Protein AF-A0A349JYA4-F1 (afdb_monomer)

Nearest PDB structures (foldseek):
  4nv2-assembly1_A  TM=8.390E-01  e=7.801E-04  Synechococcus sp. JA-2-3B'a(2-13)
  4nv5-assembly2_B  TM=7.760E-01  e=4.451E-04  Synechococcus sp. JA-2-3B'a(2-13)
  6wv8-assembly1_A  TM=8.022E-01  e=6.780E-04  Pseudotevenvirus RB43
  6wvb-assembly1_A  TM=8.290E-01  e=1.501E-03  Pseudotevenvirus RB43
  3kp9-assembly1_A  TM=7.352E-01  e=2.083E-03  Synechococcus sp. JA-2-3B'a(2-13)

Radius of gyration: 18.29 Å; Cα contacts (8 Å, |Δi|>4): 204; chains: 1; bounding box: 55×37×44 Å

pLDDT: mean 86.23, std 11.8, range [54.06, 98.5]

Solvent-accessible surface area (backbone atoms only — not comparable to full-atom values): 10145 Å² total; per-residue (Å²): 134,82,54,51,64,54,33,34,52,53,9,51,48,24,29,50,49,20,34,52,50,24,47,51,52,30,52,32,53,30,51,62,48,73,54,88,97,33,71,49,89,88,33,38,31,32,54,44,60,73,34,58,80,29,30,52,96,67,38,49,43,36,54,67,44,35,64,54,41,47,48,44,55,57,38,65,77,50,87,47,74,67,34,52,45,51,42,52,20,49,43,51,38,52,45,52,50,40,52,49,56,48,44,43,27,60,73,71,65,67,29,60,32,70,67,59,54,51,30,40,50,28,34,42,50,8,47,51,27,37,52,58,43,44,66,87,52,82,77,67,97,55,62,67,60,28,52,68,53,26,50,58,54,49,52,47,53,51,47,46,54,72,73,41,76,64,62,56,71,65,59,54,52,51,44,15,50,54,38,46,50,57,53,51,56,55,54,51,61,68,73,78,110

Sequence (193 aa):
MTPPRACRYLGLLGLGVALAISLYMAWTSLQGGAVAGCSGEGSGCHSVLSSKWGYVLGLPVSLTGLPIYGSLLFFSFGASPRSRVLINTLSILVVGAALWFAGIQLLILKAFCPWCCTTHGFAVTGTLLLAFSRRLEPVPRRPVLVGALALPALCGLIALQVFGPAPDQSQRASLGSAGAQQGADHLVSLHDG

Structure (mmCIF, N/CA/C/O backbone):
data_AF-A0A349JYA4-F1
#
_entry.id   AF-A0A349JYA4-F1
#
loop_
_atom_site.group_PDB
_atom_site.id
_atom_site.type_symbol
_atom_site.label_atom_id
_atom_site.label_alt_id
_atom_site.label_comp_id
_atom_site.label_asym_id
_atom_site.label_entity_id
_atom_site.label_seq_id
_atom_site.pdbx_PDB_ins_code
_atom_site.Cartn_x
_atom_site.Cartn_y
_atom_site.Cartn_z
_atom_site.occupancy
_atom_site.B_iso_or_equiv
_atom_site.auth_seq_id
_atom_site.auth_comp_id
_atom_site.auth_asym_id
_atom_site.auth_atom_id
_atom_site.pdbx_PDB_model_num
ATOM 1 N N . MET A 1 1 ? -26.151 -14.033 5.260 1.00 59.19 1 MET A N 1
ATOM 2 C CA . MET A 1 1 ? -25.543 -12.970 6.093 1.00 59.19 1 MET A CA 1
ATOM 3 C C . MET A 1 1 ? -24.294 -13.546 6.742 1.00 59.19 1 MET A C 1
ATOM 5 O O . MET A 1 1 ? -24.418 -14.452 7.553 1.00 59.19 1 MET A O 1
ATOM 9 N N . THR A 1 2 ? -23.098 -13.120 6.339 1.00 61.12 2 THR A N 1
ATOM 10 C CA . THR A 1 2 ? -21.846 -13.558 6.979 1.00 61.12 2 THR A CA 1
ATOM 11 C C . THR A 1 2 ? -21.764 -12.962 8.387 1.00 61.12 2 THR A C 1
ATOM 13 O O . THR A 1 2 ? -22.007 -11.763 8.544 1.00 61.12 2 THR A O 1
ATOM 16 N N . PRO A 1 3 ? -21.444 -13.749 9.430 1.00 75.19 3 PRO A N 1
ATOM 17 C CA . PRO A 1 3 ? -21.359 -13.219 10.7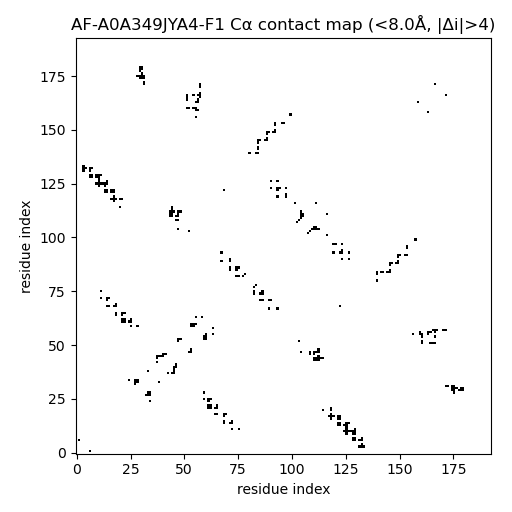83 1.00 75.19 3 PRO A CA 1
ATOM 18 C C . PRO A 1 3 ? -20.230 -12.175 10.872 1.00 75.19 3 PRO A C 1
ATOM 20 O O . PRO A 1 3 ? -19.188 -12.348 10.234 1.00 75.19 3 PRO A O 1
ATOM 23 N N . PRO A 1 4 ? -20.371 -11.115 11.688 1.00 81.38 4 PRO A N 1
ATOM 24 C CA . PRO A 1 4 ? -19.395 -10.019 11.769 1.00 81.38 4 PRO A CA 1
ATOM 25 C C . PRO A 1 4 ? -17.977 -10.496 12.121 1.00 81.38 4 PRO A C 1
ATOM 27 O O . PRO A 1 4 ? -16.990 -9.906 11.682 1.00 81.38 4 PRO A O 1
ATOM 30 N N . ARG A 1 5 ? -17.863 -11.619 12.843 1.00 88.44 5 ARG A N 1
ATOM 31 C CA . ARG A 1 5 ? -16.585 -12.284 13.136 1.00 88.44 5 ARG A CA 1
ATOM 32 C C . ARG A 1 5 ? -15.913 -12.843 11.879 1.00 88.44 5 ARG A C 1
ATOM 34 O O . ARG A 1 5 ? -14.715 -12.648 11.713 1.00 88.44 5 ARG A O 1
ATOM 41 N N . ALA A 1 6 ? -16.668 -13.466 10.973 1.00 92.44 6 ALA A N 1
ATOM 42 C CA . ALA A 1 6 ? -16.126 -13.978 9.714 1.00 92.44 6 ALA A CA 1
ATOM 43 C C . ALA A 1 6 ? -15.599 -12.837 8.835 1.00 92.44 6 ALA A C 1
ATOM 45 O O . ALA A 1 6 ? -14.473 -12.914 8.355 1.00 92.44 6 ALA A O 1
ATOM 46 N N . CYS A 1 7 ? -16.350 -11.735 8.704 1.00 93.19 7 CYS A N 1
ATOM 47 C CA . CYS A 1 7 ? -15.881 -10.554 7.969 1.00 93.19 7 CYS A CA 1
ATOM 48 C C . CYS A 1 7 ? -14.588 -9.984 8.563 1.00 93.19 7 CYS A C 1
ATOM 50 O O . CYS A 1 7 ? -13.685 -9.611 7.820 1.00 93.19 7 CYS A O 1
ATOM 52 N N . ARG A 1 8 ? -14.464 -9.960 9.896 1.00 93.44 8 ARG A N 1
ATOM 53 C CA . ARG A 1 8 ? -13.235 -9.519 10.561 1.00 93.44 8 ARG A CA 1
ATOM 54 C C . ARG A 1 8 ? -12.050 -10.424 10.217 1.00 93.44 8 ARG A C 1
ATOM 56 O O . ARG A 1 8 ? -11.015 -9.902 9.824 1.00 93.44 8 ARG A O 1
ATOM 63 N N . TYR A 1 9 ? -12.186 -11.746 10.338 1.00 95.44 9 TYR A N 1
ATOM 64 C CA . TYR A 1 9 ? -11.089 -12.675 10.038 1.00 95.44 9 TYR A CA 1
ATOM 65 C C . TYR A 1 9 ? -10.688 -12.658 8.562 1.00 95.44 9 TYR A C 1
ATOM 67 O O . TYR A 1 9 ? -9.500 -12.603 8.265 1.00 95.44 9 TYR A O 1
ATOM 75 N N . LEU A 1 10 ? -11.657 -12.620 7.644 1.00 96.38 10 LEU A N 1
ATOM 76 C CA . LEU A 1 10 ? -11.385 -12.472 6.211 1.00 96.38 10 LEU A CA 1
ATOM 77 C C . LEU A 1 10 ? -10.705 -11.132 5.901 1.00 96.38 10 LEU A C 1
ATOM 79 O O . LEU A 1 10 ? -9.791 -11.078 5.083 1.00 96.38 10 LEU A O 1
ATOM 83 N N . GLY A 1 11 ? -11.106 -10.065 6.598 1.00 96.25 11 GLY A N 1
ATOM 84 C CA . GLY A 1 11 ? -10.462 -8.759 6.513 1.00 96.25 11 GLY A CA 1
ATOM 85 C C . GLY A 1 11 ? -8.989 -8.800 6.925 1.00 96.25 11 GLY A C 1
ATOM 86 O O . GLY A 1 11 ? -8.122 -8.332 6.189 1.00 96.25 11 GLY A O 1
ATOM 87 N N . LEU A 1 12 ? -8.702 -9.411 8.080 1.00 96.69 12 LEU A N 1
ATOM 88 C CA . LEU A 1 12 ? -7.338 -9.596 8.586 1.00 96.69 12 LEU A CA 1
ATOM 89 C C . LEU A 1 12 ? -6.498 -10.479 7.657 1.00 96.69 12 LEU A C 1
ATOM 91 O O . LEU A 1 12 ? -5.346 -10.148 7.397 1.00 96.69 12 LEU A O 1
ATOM 95 N N . LEU A 1 13 ? -7.076 -11.562 7.130 1.00 97.88 13 LEU A N 1
ATOM 96 C CA . LEU A 1 13 ? -6.408 -12.445 6.177 1.00 97.88 13 LEU A CA 1
ATOM 97 C C . LEU A 1 13 ? -6.029 -11.691 4.898 1.00 97.88 13 LEU A C 1
ATOM 99 O O . LEU A 1 13 ? -4.879 -11.755 4.479 1.00 97.88 13 LEU A O 1
ATOM 103 N N . GLY A 1 14 ? -6.960 -10.931 4.313 1.00 97.81 14 GLY A N 1
ATOM 104 C CA . GLY A 1 14 ? -6.691 -10.129 3.116 1.00 97.81 14 GLY A CA 1
ATOM 105 C C . GLY A 1 14 ? -5.583 -9.095 3.336 1.00 97.81 14 GLY A C 1
ATOM 106 O O . GLY A 1 14 ? -4.676 -8.977 2.515 1.00 97.81 14 GLY A O 1
ATOM 107 N N . LEU A 1 15 ? -5.593 -8.402 4.480 1.00 97.75 15 LEU A N 1
ATOM 108 C CA . LEU A 1 15 ? -4.519 -7.474 4.851 1.00 97.75 15 LEU A CA 1
ATOM 109 C C . LEU A 1 15 ? -3.176 -8.186 5.068 1.00 97.75 15 LEU A C 1
ATOM 111 O O . LEU A 1 15 ? -2.143 -7.665 4.655 1.00 97.75 15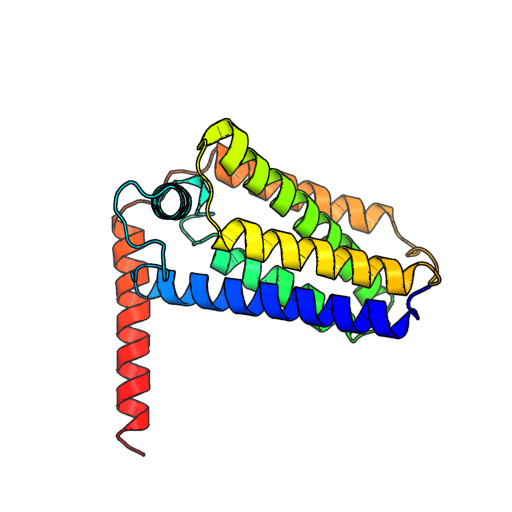 LEU A O 1
ATOM 115 N N . GLY A 1 16 ? -3.187 -9.375 5.674 1.00 98.12 16 GLY A N 1
ATOM 116 C CA . GLY A 1 16 ? -1.995 -10.206 5.842 1.00 98.12 16 GLY A CA 1
ATOM 117 C C . GLY A 1 16 ? -1.395 -10.646 4.505 1.00 98.12 16 GLY A C 1
ATOM 118 O O . GLY A 1 16 ? -0.188 -10.537 4.313 1.00 98.12 16 GLY A O 1
ATOM 119 N N . VAL A 1 17 ? -2.233 -11.059 3.550 1.00 98.31 17 VAL A N 1
ATOM 120 C CA . VAL A 1 17 ? -1.802 -11.406 2.185 1.00 98.31 17 VAL A CA 1
ATOM 121 C C . VAL A 1 17 ? -1.208 -10.190 1.475 1.00 98.31 17 VAL A C 1
ATOM 123 O O . VAL A 1 17 ? -0.118 -10.283 0.916 1.00 98.31 17 VAL A O 1
ATOM 126 N N . ALA A 1 18 ? -1.872 -9.031 1.536 1.00 98.06 18 ALA A N 1
ATOM 127 C CA . ALA A 1 18 ? -1.346 -7.802 0.943 1.00 98.06 18 ALA A CA 1
ATOM 128 C C . ALA A 1 18 ? 0.013 -7.404 1.547 1.00 98.06 18 ALA A C 1
ATOM 130 O O . ALA A 1 18 ? 0.933 -7.040 0.813 1.00 98.06 18 ALA A O 1
ATOM 131 N N . LEU A 1 19 ? 0.166 -7.523 2.871 1.00 98.19 19 LEU A N 1
ATOM 132 C CA . LEU A 1 19 ? 1.428 -7.270 3.564 1.00 98.19 19 LEU A CA 1
ATOM 133 C C . LEU A 1 19 ? 2.531 -8.232 3.102 1.00 98.19 19 LEU A C 1
ATOM 135 O O . LEU A 1 19 ? 3.631 -7.781 2.795 1.00 98.19 19 LEU A O 1
ATOM 139 N N . ALA A 1 20 ? 2.234 -9.530 3.005 1.00 98.19 20 ALA A N 1
ATOM 140 C CA . ALA A 1 20 ? 3.190 -10.547 2.572 1.00 98.19 20 ALA A CA 1
ATOM 141 C C . ALA A 1 20 ? 3.657 -10.330 1.124 1.00 98.19 20 ALA A C 1
ATOM 143 O O . ALA A 1 20 ? 4.854 -10.394 0.849 1.00 98.19 20 ALA A O 1
ATOM 144 N N . ILE A 1 21 ? 2.741 -10.003 0.206 1.00 97.19 21 ILE A N 1
ATOM 145 C CA . ILE A 1 21 ? 3.102 -9.690 -1.184 1.00 97.19 21 ILE A CA 1
ATOM 146 C C . ILE A 1 21 ? 3.947 -8.410 -1.247 1.00 97.19 21 ILE A C 1
ATOM 148 O O . ILE A 1 21 ? 4.950 -8.365 -1.959 1.00 97.19 21 ILE A O 1
ATOM 152 N N . SER A 1 22 ? 3.583 -7.377 -0.480 1.00 96.56 22 SER A N 1
ATOM 153 C CA . SER A 1 22 ? 4.360 -6.134 -0.409 1.00 96.56 22 SER A CA 1
ATOM 154 C C . SER A 1 22 ? 5.768 -6.381 0.135 1.00 96.56 22 SER A C 1
ATOM 156 O O . SER A 1 22 ? 6.722 -5.812 -0.389 1.00 96.56 22 SER A O 1
ATOM 158 N N . LEU A 1 23 ? 5.909 -7.255 1.139 1.00 96.31 23 LEU A N 1
ATOM 159 C CA . LEU A 1 23 ? 7.200 -7.665 1.691 1.00 96.31 23 LEU A CA 1
ATOM 160 C C . LEU A 1 23 ? 8.043 -8.393 0.651 1.00 96.31 23 LEU A C 1
ATOM 162 O O . LEU A 1 23 ? 9.197 -8.031 0.453 1.00 96.31 23 LEU A O 1
ATOM 166 N N . TYR A 1 24 ? 7.450 -9.365 -0.041 1.00 95.19 24 TYR A N 1
ATOM 167 C CA . TYR A 1 24 ? 8.108 -10.091 -1.120 1.00 95.19 24 TYR A CA 1
ATOM 168 C C . TYR A 1 24 ? 8.635 -9.133 -2.196 1.00 95.19 24 TYR A C 1
ATOM 170 O O . TYR A 1 24 ? 9.823 -9.154 -2.500 1.00 95.19 24 TYR A O 1
ATOM 178 N N . MET A 1 25 ? 7.791 -8.232 -2.710 1.00 93.38 25 MET A N 1
ATOM 179 C CA . MET A 1 25 ? 8.205 -7.271 -3.738 1.00 93.38 25 MET A CA 1
ATOM 180 C C . MET A 1 25 ? 9.249 -6.269 -3.238 1.00 93.38 25 MET A C 1
ATOM 182 O O . MET A 1 25 ? 10.125 -5.861 -3.999 1.00 93.38 25 MET A O 1
ATOM 186 N N . ALA A 1 26 ? 9.147 -5.816 -1.986 1.00 91.50 26 ALA A N 1
ATOM 187 C CA . ALA A 1 26 ? 10.149 -4.936 -1.393 1.00 91.50 26 ALA A CA 1
ATOM 188 C C . ALA A 1 26 ? 11.500 -5.655 -1.308 1.00 91.50 26 ALA A C 1
ATOM 190 O O . ALA A 1 26 ? 12.505 -5.124 -1.772 1.00 91.50 26 ALA A O 1
ATOM 191 N N . TRP A 1 27 ? 11.501 -6.890 -0.809 1.00 90.06 27 TRP A N 1
ATOM 192 C CA . TRP A 1 27 ? 12.685 -7.734 -0.703 1.00 90.06 27 TRP A CA 1
ATOM 193 C C . TRP A 1 27 ? 13.340 -7.994 -2.063 1.00 90.06 27 TRP A C 1
ATOM 195 O O . TRP A 1 27 ? 14.530 -7.738 -2.225 1.00 90.06 27 TRP A O 1
ATOM 205 N N . THR A 1 28 ? 12.570 -8.406 -3.076 1.00 89.56 28 THR A N 1
ATOM 206 C CA . THR A 1 28 ? 13.110 -8.625 -4.429 1.00 89.56 28 THR A CA 1
ATOM 207 C C . THR A 1 28 ? 13.681 -7.344 -5.030 1.00 89.56 28 THR A C 1
ATOM 209 O O . THR A 1 28 ? 14.722 -7.388 -5.677 1.00 89.56 28 THR A O 1
ATOM 212 N N . SER A 1 29 ? 13.033 -6.198 -4.790 1.00 85.88 29 SER A N 1
ATOM 213 C CA . SER A 1 29 ? 13.507 -4.903 -5.299 1.00 85.88 29 SER A CA 1
ATOM 214 C C . SER A 1 29 ? 14.820 -4.477 -4.644 1.00 85.88 29 SER A C 1
ATOM 216 O O . SER A 1 29 ? 15.687 -3.934 -5.322 1.00 85.88 29 SER A O 1
ATOM 218 N N . LEU A 1 30 ? 14.981 -4.736 -3.342 1.00 85.25 30 LEU A N 1
ATOM 219 C CA . LEU A 1 30 ? 16.210 -4.439 -2.600 1.00 85.25 30 LEU A CA 1
ATOM 220 C C . LEU A 1 30 ? 17.379 -5.341 -3.001 1.00 85.25 30 LEU A C 1
ATOM 222 O O . LEU A 1 30 ? 18.520 -4.923 -2.894 1.00 85.25 30 LEU A O 1
ATOM 226 N N . GLN A 1 31 ? 17.117 -6.551 -3.492 1.00 82.75 31 GLN A N 1
ATOM 227 C CA . GLN A 1 31 ? 18.161 -7.438 -4.015 1.00 82.75 31 GLN A CA 1
ATOM 228 C C . GLN A 1 31 ? 18.500 -7.180 -5.490 1.00 82.75 31 GLN A C 1
ATOM 230 O O . GLN A 1 31 ? 19.313 -7.898 -6.066 1.00 82.75 31 GLN A O 1
ATOM 235 N N . GLY A 1 32 ? 17.852 -6.202 -6.136 1.00 75.62 32 GLY A N 1
ATOM 236 C CA . GLY A 1 32 ? 17.976 -5.995 -7.583 1.00 75.62 32 GLY A CA 1
ATOM 237 C C . GLY A 1 32 ? 17.446 -7.170 -8.417 1.00 75.62 32 GLY A C 1
ATOM 238 O O . GLY A 1 32 ? 17.790 -7.298 -9.590 1.00 75.62 32 GLY A O 1
ATOM 239 N N . GLY A 1 33 ? 16.632 -8.044 -7.819 1.00 77.50 33 GLY A N 1
ATOM 240 C CA . GLY A 1 33 ? 16.102 -9.241 -8.458 1.00 77.50 33 GLY A CA 1
ATOM 241 C C . GLY A 1 33 ? 14.862 -8.969 -9.310 1.00 77.50 33 GLY A C 1
ATOM 242 O O . GLY A 1 33 ? 14.161 -7.968 -9.148 1.00 77.50 33 GLY A O 1
ATOM 243 N N . ALA A 1 34 ? 14.545 -9.909 -10.200 1.00 82.69 34 ALA A N 1
ATOM 244 C CA . ALA A 1 34 ? 13.297 -9.891 -10.952 1.00 82.69 34 ALA A CA 1
ATOM 245 C C . ALA A 1 34 ? 12.159 -10.521 -10.135 1.00 82.69 34 ALA A C 1
ATOM 247 O O . ALA A 1 34 ? 12.302 -11.603 -9.565 1.00 82.69 34 ALA A O 1
ATOM 248 N N . VAL A 1 35 ? 11.000 -9.862 -10.113 1.00 86.75 35 VAL A N 1
ATOM 249 C CA . VAL A 1 35 ? 9.786 -10.419 -9.502 1.00 86.75 35 VAL A CA 1
ATOM 250 C C . VAL A 1 35 ? 9.329 -11.645 -10.304 1.00 86.75 35 VAL A C 1
ATOM 252 O O . VAL A 1 35 ? 9.332 -11.626 -11.538 1.00 86.75 35 VAL A O 1
ATOM 255 N N . ALA A 1 36 ? 8.916 -12.710 -9.612 1.00 88.00 36 ALA A N 1
ATOM 256 C CA . ALA A 1 36 ? 8.481 -13.952 -10.243 1.00 88.00 36 ALA A CA 1
ATOM 257 C C . ALA A 1 36 ? 7.338 -13.703 -11.241 1.00 88.00 36 ALA A C 1
ATOM 259 O O . ALA A 1 36 ? 6.369 -13.001 -10.945 1.00 88.00 36 ALA A O 1
ATOM 260 N N . GLY A 1 37 ? 7.465 -14.262 -12.446 1.00 84.69 37 GLY A N 1
ATOM 261 C CA . GLY A 1 37 ? 6.498 -14.059 -13.531 1.00 84.69 37 GLY A CA 1
ATOM 262 C C . GLY A 1 37 ? 6.524 -12.664 -14.171 1.00 84.69 37 GLY A C 1
ATOM 263 O O . GLY A 1 37 ? 5.709 -12.393 -15.047 1.00 84.69 37 GLY A O 1
ATOM 264 N N . CYS A 1 38 ? 7.456 -11.789 -13.775 1.00 84.44 38 CYS A N 1
ATOM 265 C CA . CYS A 1 38 ? 7.642 -10.446 -14.337 1.00 84.44 38 CYS A CA 1
ATOM 266 C C . CYS A 1 38 ? 9.001 -10.262 -15.030 1.00 84.44 38 CYS A C 1
ATOM 268 O O . CYS A 1 38 ? 9.420 -9.134 -15.274 1.00 84.44 38 CYS A O 1
ATOM 270 N N . SER A 1 39 ? 9.701 -11.356 -15.338 1.00 66.94 39 SER A N 1
ATOM 271 C CA . SER A 1 39 ? 11.069 -11.364 -15.875 1.00 66.94 39 SER A CA 1
ATOM 272 C C . SER A 1 39 ? 11.176 -11.177 -17.394 1.00 66.94 39 SER A C 1
ATOM 274 O O . SER A 1 39 ? 12.283 -11.153 -17.918 1.00 66.94 39 SER A O 1
ATOM 276 N N . GLY A 1 40 ? 10.063 -11.030 -18.118 1.00 71.19 40 GLY A N 1
ATOM 277 C CA . GLY A 1 40 ? 10.105 -10.708 -19.546 1.00 71.19 40 GLY A CA 1
ATOM 278 C C . GLY A 1 40 ? 10.334 -9.214 -19.767 1.00 71.19 40 GLY A C 1
ATOM 279 O O . GLY A 1 40 ? 9.463 -8.412 -19.413 1.00 71.19 40 GLY A O 1
ATOM 280 N N . GLU A 1 41 ? 11.462 -8.834 -20.372 1.00 63.38 41 GLU A N 1
ATOM 281 C CA . GLU A 1 41 ? 11.629 -7.501 -20.966 1.00 63.38 41 GLU A CA 1
ATOM 282 C C . GLU A 1 41 ? 10.492 -7.259 -21.972 1.00 63.38 41 GLU A C 1
ATOM 284 O O . GLU A 1 41 ? 10.186 -8.106 -22.809 1.00 63.38 41 GLU A O 1
ATOM 289 N N . GLY A 1 42 ? 9.781 -6.139 -21.820 1.00 65.56 42 GLY A N 1
ATOM 290 C CA . GLY A 1 42 ? 8.557 -5.843 -22.577 1.00 65.56 42 GLY A CA 1
ATOM 291 C C . GLY A 1 42 ? 7.259 -6.409 -21.981 1.00 65.56 42 GLY A C 1
ATOM 292 O O . GLY A 1 42 ? 6.180 -6.106 -22.488 1.00 65.56 42 GLY A O 1
ATOM 293 N N . SER A 1 43 ? 7.312 -7.178 -20.885 1.00 82.12 43 SER A N 1
ATOM 294 C CA . SER A 1 43 ? 6.095 -7.554 -20.158 1.00 82.12 43 SER A CA 1
ATOM 295 C C . SER A 1 43 ? 5.475 -6.337 -19.465 1.00 82.12 43 SER A C 1
ATOM 297 O O . SER A 1 43 ? 6.176 -5.514 -18.871 1.00 82.12 43 SER A O 1
ATOM 299 N N . GLY A 1 44 ? 4.141 -6.251 -19.471 1.00 86.88 44 GLY A N 1
ATOM 300 C CA . GLY A 1 44 ? 3.426 -5.156 -18.809 1.00 86.88 44 GLY A CA 1
ATOM 301 C C . GLY A 1 44 ? 3.756 -5.035 -17.315 1.00 86.88 44 GLY A C 1
ATOM 302 O O . GLY A 1 44 ? 3.851 -3.925 -16.798 1.00 86.88 44 GLY A O 1
ATOM 303 N N . CYS A 1 45 ? 4.026 -6.157 -16.636 1.00 91.06 45 CYS A N 1
ATOM 304 C CA . CYS A 1 45 ? 4.466 -6.149 -15.242 1.00 91.06 45 CYS A CA 1
ATOM 305 C C . CYS A 1 45 ? 5.837 -5.478 -15.071 1.00 91.06 45 CYS A C 1
ATOM 307 O O . CYS A 1 45 ? 5.983 -4.602 -14.216 1.00 91.06 45 CYS A O 1
ATOM 309 N N . HIS A 1 46 ? 6.823 -5.858 -15.893 1.00 89.56 46 HIS A N 1
ATOM 310 C CA . HIS A 1 46 ? 8.154 -5.259 -15.844 1.00 89.56 46 HIS A CA 1
ATOM 311 C C . HIS A 1 46 ? 8.086 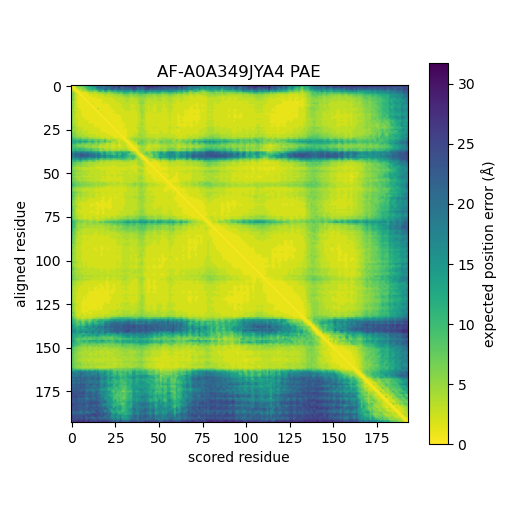-3.754 -16.115 1.00 89.56 46 HIS A C 1
ATOM 313 O O . HIS A 1 46 ? 8.650 -2.977 -15.350 1.00 89.56 46 HIS A O 1
ATOM 319 N N . SER A 1 47 ? 7.332 -3.332 -17.139 1.00 89.81 47 SER A N 1
ATOM 320 C CA . SER A 1 47 ? 7.143 -1.914 -17.471 1.00 89.81 47 SER A CA 1
ATOM 321 C C . SER A 1 47 ? 6.536 -1.109 -16.322 1.00 89.81 47 SER A C 1
ATOM 323 O O . SER A 1 47 ? 6.935 0.030 -16.101 1.00 89.81 47 SER A O 1
ATOM 325 N N . VAL A 1 48 ? 5.594 -1.681 -15.565 1.00 93.69 48 VAL A N 1
ATOM 326 C CA . VAL A 1 48 ? 5.014 -1.015 -14.389 1.00 93.69 48 VAL A CA 1
ATOM 327 C C . VAL A 1 48 ? 6.043 -0.888 -13.266 1.00 93.69 48 VAL A C 1
ATOM 329 O O . VAL A 1 48 ? 6.231 0.215 -12.749 1.00 93.69 48 VAL A O 1
ATOM 332 N N . LEU A 1 49 ? 6.730 -1.981 -12.919 1.00 91.19 49 LEU A N 1
ATOM 333 C CA . LEU A 1 49 ? 7.693 -2.018 -11.812 1.00 91.19 49 LEU A CA 1
ATOM 334 C C . LEU A 1 49 ? 8.935 -1.150 -12.063 1.00 91.19 49 LEU A C 1
ATOM 336 O O . LEU A 1 49 ? 9.435 -0.533 -11.128 1.00 91.19 49 LEU A O 1
ATOM 340 N N . SER A 1 50 ? 9.417 -1.065 -13.306 1.00 88.00 50 SER A N 1
ATOM 341 C CA . SER A 1 50 ? 10.598 -0.266 -13.663 1.00 88.00 50 SER A CA 1
ATOM 342 C C . SER A 1 50 ? 10.284 1.204 -13.978 1.00 88.00 50 SER A C 1
ATOM 344 O O . SER A 1 50 ? 11.203 2.035 -14.025 1.00 88.00 50 SER A O 1
ATOM 346 N N . SER A 1 51 ? 9.000 1.550 -14.152 1.00 91.12 51 SER A N 1
ATOM 347 C CA . SER A 1 51 ? 8.551 2.925 -14.399 1.00 91.12 51 SER A CA 1
ATOM 348 C C . SER A 1 51 ? 8.840 3.855 -13.222 1.00 91.12 51 SER A C 1
ATOM 350 O O . SER A 1 51 ? 8.966 3.421 -12.078 1.00 91.12 51 SER A O 1
ATOM 352 N N . LYS A 1 52 ? 8.836 5.173 -13.469 1.00 91.94 52 LYS A N 1
ATOM 353 C CA . LYS A 1 52 ? 8.951 6.169 -12.391 1.00 91.94 52 LYS A CA 1
ATOM 354 C C . LYS A 1 52 ? 7.860 6.031 -11.319 1.00 91.94 52 LYS A C 1
ATOM 356 O O . LYS A 1 52 ? 8.094 6.365 -10.166 1.00 91.94 52 LYS A O 1
ATOM 361 N N . TRP A 1 53 ? 6.682 5.525 -11.691 1.00 93.62 53 TRP A N 1
ATOM 362 C CA . TRP A 1 53 ? 5.532 5.391 -10.795 1.00 93.62 53 TRP A CA 1
ATOM 363 C C . TRP A 1 53 ? 5.662 4.209 -9.833 1.00 93.62 53 TRP A C 1
ATOM 365 O O . TRP A 1 53 ? 4.988 4.183 -8.806 1.00 93.62 53 TRP A O 1
ATOM 375 N N . GLY A 1 54 ? 6.558 3.259 -10.124 1.00 91.69 54 GLY A N 1
ATOM 376 C CA . GLY A 1 54 ? 6.925 2.179 -9.209 1.00 91.69 54 GLY A CA 1
ATOM 377 C C . GLY A 1 54 ? 7.710 2.652 -7.980 1.00 91.69 54 GLY A C 1
ATOM 378 O O . GLY A 1 54 ? 7.998 1.840 -7.101 1.00 91.69 54 GLY A O 1
ATOM 379 N N . TYR A 1 55 ? 8.029 3.951 -7.890 1.00 90.50 55 TYR A N 1
ATOM 380 C CA . TYR A 1 55 ? 8.897 4.517 -6.862 1.00 90.50 55 TYR A CA 1
ATOM 381 C C . TYR A 1 55 ? 8.332 5.796 -6.233 1.00 90.50 55 TYR A C 1
ATOM 383 O O . TYR A 1 55 ? 7.629 6.579 -6.868 1.00 90.50 55 TYR A O 1
ATOM 391 N N . VAL A 1 56 ? 8.676 6.038 -4.972 1.00 89.62 56 VAL A N 1
ATOM 392 C CA . VAL A 1 56 ? 8.399 7.272 -4.225 1.00 89.62 56 VAL A CA 1
ATOM 393 C C . VAL A 1 56 ? 9.700 7.691 -3.558 1.00 89.62 56 VAL A C 1
ATOM 395 O O . VAL A 1 56 ? 10.262 6.917 -2.790 1.00 89.62 56 VAL A O 1
ATOM 398 N N . LEU A 1 57 ? 10.199 8.895 -3.860 1.00 86.00 57 LEU A N 1
ATOM 399 C CA . LEU A 1 57 ? 11.494 9.383 -3.350 1.00 86.00 57 LEU A CA 1
ATOM 400 C C . LEU A 1 57 ? 12.661 8.404 -3.627 1.00 86.00 57 LEU A C 1
ATOM 402 O O . LEU A 1 57 ? 13.554 8.235 -2.803 1.00 86.00 57 LEU A O 1
ATOM 406 N N . GLY A 1 58 ? 12.621 7.706 -4.768 1.00 84.12 58 GLY A N 1
ATOM 407 C CA . GLY A 1 58 ? 13.611 6.687 -5.144 1.00 84.12 58 GLY A CA 1
ATOM 408 C C . GLY A 1 58 ? 13.421 5.316 -4.481 1.00 84.12 58 GLY A C 1
ATOM 409 O O . GLY A 1 58 ? 14.072 4.357 -4.886 1.00 84.12 58 GLY A O 1
ATOM 410 N N . LEU A 1 59 ? 12.500 5.178 -3.523 1.00 87.19 59 LEU A N 1
ATOM 411 C CA . LEU A 1 59 ? 12.190 3.903 -2.874 1.00 87.19 59 LEU A CA 1
ATOM 412 C C . LEU A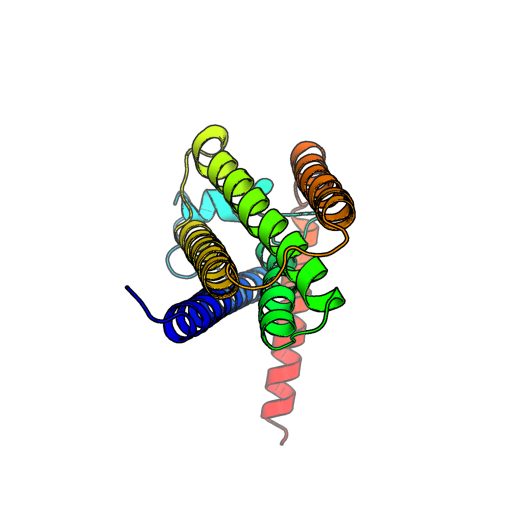 1 59 ? 11.060 3.170 -3.604 1.00 87.19 59 LEU A C 1
ATOM 414 O O . LEU A 1 59 ? 10.091 3.818 -4.005 1.00 87.19 59 LEU A O 1
ATOM 418 N N . PRO A 1 60 ? 11.120 1.833 -3.745 1.00 90.50 60 PRO A N 1
ATOM 419 C CA . PRO A 1 60 ? 10.016 1.061 -4.304 1.00 90.50 60 PRO A CA 1
ATOM 420 C C . PRO A 1 60 ? 8.715 1.320 -3.537 1.00 90.50 60 PRO A C 1
ATOM 422 O O . PRO A 1 60 ? 8.697 1.318 -2.303 1.00 90.50 60 PRO A O 1
ATOM 425 N N . VAL A 1 61 ? 7.600 1.489 -4.249 1.00 93.00 61 VAL A N 1
ATOM 426 C CA . VAL A 1 61 ? 6.277 1.705 -3.630 1.00 93.00 61 VAL A CA 1
ATOM 427 C C . VAL A 1 61 ? 5.933 0.574 -2.651 1.00 93.00 61 VAL A C 1
ATOM 429 O O . VAL A 1 61 ? 5.346 0.829 -1.598 1.00 93.00 61 VAL A O 1
ATOM 432 N N . SER A 1 62 ? 6.367 -0.657 -2.933 1.00 92.56 62 SER A N 1
ATOM 433 C CA . SER A 1 62 ? 6.223 -1.822 -2.047 1.00 92.56 62 SER A CA 1
ATOM 434 C C . SER A 1 62 ? 6.843 -1.610 -0.660 1.00 92.56 62 SER A C 1
ATOM 436 O O . SER A 1 62 ? 6.269 -2.054 0.335 1.00 92.56 62 SER A O 1
ATOM 438 N N . LEU A 1 63 ? 7.954 -0.873 -0.565 1.00 90.88 63 LEU A N 1
ATOM 439 C CA . LEU A 1 63 ? 8.601 -0.534 0.703 1.00 90.88 63 LEU A CA 1
ATOM 440 C C . LEU A 1 63 ? 7.783 0.500 1.488 1.00 90.88 63 LEU A C 1
ATOM 442 O O . LEU A 1 63 ? 7.615 0.374 2.698 1.00 90.88 63 LEU A O 1
ATOM 446 N N . THR A 1 64 ? 7.203 1.486 0.799 1.00 90.69 64 THR A N 1
ATOM 447 C CA . THR A 1 64 ? 6.324 2.487 1.434 1.00 90.69 64 THR A CA 1
ATOM 448 C C . THR A 1 64 ? 4.959 1.923 1.845 1.00 90.69 64 THR A C 1
ATOM 450 O O . THR A 1 64 ? 4.352 2.410 2.798 1.00 90.69 64 THR A O 1
ATOM 453 N N . GLY A 1 65 ? 4.479 0.871 1.171 1.00 92.44 65 GLY A N 1
ATOM 454 C CA . GLY A 1 65 ? 3.212 0.203 1.480 1.00 92.44 65 GLY A CA 1
ATOM 455 C C . GLY A 1 65 ? 3.268 -0.677 2.733 1.00 92.44 65 GLY A C 1
ATOM 456 O O . GLY A 1 65 ? 2.285 -0.755 3.471 1.00 92.44 65 GLY A O 1
ATOM 457 N N . LEU A 1 66 ? 4.426 -1.285 3.020 1.00 94.81 66 LEU A N 1
ATOM 458 C CA . LEU A 1 66 ? 4.655 -2.133 4.196 1.00 94.81 66 LEU A CA 1
ATOM 459 C C . LEU A 1 66 ? 4.199 -1.506 5.526 1.00 94.81 66 LEU A C 1
ATOM 461 O O . LEU A 1 66 ? 3.371 -2.122 6.205 1.00 94.81 66 LEU A O 1
ATOM 465 N N . PRO A 1 67 ? 4.662 -0.301 5.922 1.00 95.81 67 PRO A N 1
ATOM 466 C CA . PRO A 1 67 ? 4.246 0.297 7.187 1.00 95.81 67 PRO A CA 1
ATOM 467 C C . PRO A 1 67 ? 2.748 0.616 7.220 1.00 95.81 67 PRO A C 1
ATOM 469 O O . PRO A 1 67 ? 2.146 0.555 8.291 1.00 95.81 67 PRO A O 1
ATOM 472 N N . ILE A 1 68 ? 2.119 0.907 6.076 1.00 95.69 68 ILE A N 1
ATOM 473 C CA . ILE A 1 68 ? 0.679 1.188 5.990 1.00 95.69 68 ILE A CA 1
ATOM 474 C C . ILE A 1 68 ? -0.132 -0.084 6.251 1.00 95.69 68 ILE A C 1
ATOM 476 O O . ILE A 1 68 ? -0.978 -0.095 7.149 1.00 95.69 68 ILE A O 1
ATOM 480 N N . TYR A 1 69 ? 0.147 -1.169 5.520 1.00 96.38 69 TYR A N 1
ATOM 481 C CA . TYR A 1 69 ? -0.549 -2.446 5.703 1.00 96.38 69 TYR A CA 1
ATOM 482 C C . TYR A 1 69 ? -0.260 -3.053 7.081 1.00 96.38 69 TYR A C 1
ATOM 484 O O . TYR A 1 69 ? -1.183 -3.511 7.756 1.00 96.38 69 TYR A O 1
ATOM 492 N N . GLY A 1 70 ? 0.992 -2.981 7.541 1.00 96.69 70 GLY A N 1
ATOM 493 C CA . GLY A 1 70 ? 1.411 -3.466 8.854 1.00 96.69 70 GLY A CA 1
ATOM 494 C C . GLY A 1 70 ? 0.736 -2.708 9.994 1.00 96.69 70 GLY A C 1
ATOM 495 O O . GLY A 1 70 ? 0.181 -3.328 10.899 1.00 96.69 70 GLY A O 1
ATOM 496 N N . SER A 1 71 ? 0.686 -1.373 9.920 1.00 95.94 71 SER A N 1
ATOM 497 C CA . SER A 1 71 ? -0.014 -0.551 10.916 1.00 95.94 71 SER A CA 1
ATOM 498 C C . SER A 1 71 ? -1.511 -0.838 10.929 1.00 95.94 71 SER A C 1
ATOM 500 O O . SER A 1 71 ? -2.106 -0.975 11.998 1.00 95.94 71 SER A O 1
ATOM 502 N N . LEU A 1 72 ? -2.134 -0.955 9.753 1.00 94.56 72 LEU A N 1
ATOM 503 C CA . LEU A 1 72 ? -3.559 -1.249 9.656 1.00 94.56 72 LEU A CA 1
ATOM 504 C C . LEU A 1 72 ? -3.880 -2.615 10.276 1.00 94.56 72 LEU A C 1
ATOM 506 O O . LEU A 1 72 ? -4.828 -2.723 11.056 1.00 94.56 72 LEU A O 1
ATOM 510 N N . LEU A 1 73 ? -3.062 -3.634 10.002 1.00 95.44 73 LEU A N 1
ATOM 511 C CA . LEU A 1 73 ? -3.192 -4.962 10.598 1.00 95.44 73 LEU A CA 1
ATOM 512 C C . LEU A 1 73 ? -2.969 -4.924 12.119 1.00 95.44 73 LEU A C 1
ATOM 514 O O . LEU A 1 73 ? -3.809 -5.413 12.871 1.00 95.44 73 LEU A O 1
ATOM 518 N N . PHE A 1 74 ? -1.900 -4.275 12.586 1.00 95.62 74 PHE A N 1
ATOM 519 C CA . PHE A 1 74 ? -1.563 -4.156 14.007 1.00 95.62 74 PHE A CA 1
ATOM 520 C C . PHE A 1 74 ? -2.669 -3.462 14.811 1.00 95.62 74 PHE A C 1
ATOM 522 O O . PHE A 1 74 ? -3.193 -4.012 15.782 1.00 95.62 74 PHE A O 1
ATOM 529 N N . PHE A 1 75 ? -3.101 -2.273 14.379 1.00 93.44 75 PHE A N 1
ATOM 530 C CA . PHE A 1 75 ? -4.152 -1.539 15.082 1.00 93.44 75 PHE A CA 1
ATOM 531 C C . PHE A 1 75 ? -5.500 -2.251 15.016 1.00 93.44 75 PHE A C 1
ATOM 533 O O . PHE A 1 75 ? -6.338 -2.027 15.893 1.00 93.44 75 PHE A O 1
ATOM 540 N N . SER A 1 76 ? -5.709 -3.147 14.046 1.00 91.38 76 SER A N 1
ATOM 541 C CA . SER A 1 76 ? -6.941 -3.925 13.955 1.00 91.38 76 SER A CA 1
ATOM 542 C C . SER A 1 76 ? -7.180 -4.825 15.166 1.00 91.38 76 SER A C 1
ATOM 544 O O . SER A 1 76 ? -8.341 -5.100 15.479 1.00 91.38 76 SER A O 1
ATOM 546 N N . PHE A 1 77 ? -6.140 -5.226 15.896 1.00 91.06 77 PHE A N 1
ATOM 547 C CA . PHE A 1 77 ? -6.279 -5.989 17.139 1.00 91.06 77 PHE A CA 1
ATOM 548 C C . PHE A 1 77 ? -6.707 -5.127 18.339 1.00 91.06 77 PHE A C 1
ATOM 550 O O . PHE A 1 77 ? -7.305 -5.647 19.276 1.00 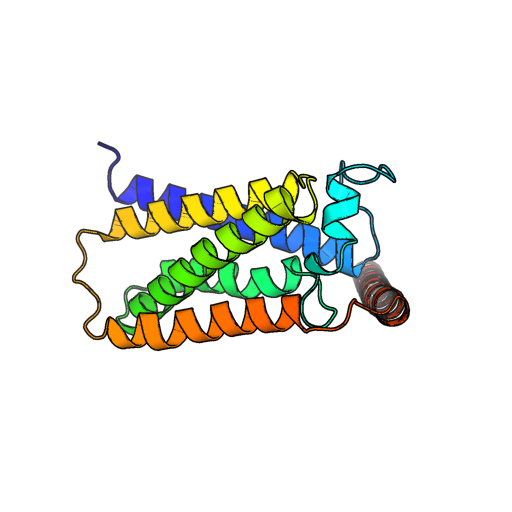91.06 77 PHE A O 1
ATOM 557 N N . GLY A 1 78 ? -6.488 -3.809 18.291 1.00 85.69 78 GLY A N 1
ATOM 558 C CA . GLY A 1 78 ? -6.883 -2.876 19.347 1.00 85.69 78 GLY A CA 1
ATOM 559 C C . GLY A 1 78 ? -8.319 -2.349 19.218 1.00 85.69 78 GLY A C 1
ATOM 560 O O . GLY A 1 78 ? -8.872 -2.237 18.122 1.00 85.69 78 GLY A O 1
ATOM 561 N N . ALA A 1 79 ? -8.910 -1.957 20.354 1.00 82.19 79 ALA A N 1
ATOM 562 C CA . ALA A 1 79 ? -10.264 -1.382 20.437 1.00 82.19 79 ALA A CA 1
ATOM 563 C C . ALA A 1 79 ? -10.297 0.106 20.856 1.00 82.19 79 ALA A C 1
ATOM 565 O O . ALA A 1 79 ? -11.373 0.686 21.022 1.00 82.19 79 ALA A O 1
ATOM 566 N N . SER A 1 80 ? -9.130 0.740 21.024 1.00 87.06 80 SER A N 1
ATOM 567 C CA . SER A 1 80 ? -9.037 2.110 21.546 1.00 87.06 80 SER A CA 1
ATOM 568 C C . SER A 1 80 ? -9.605 3.162 20.570 1.00 87.06 80 SER A C 1
ATOM 570 O O . SER A 1 80 ? -9.540 2.973 19.350 1.00 87.06 80 SER A O 1
ATOM 572 N N . PRO A 1 81 ? -10.097 4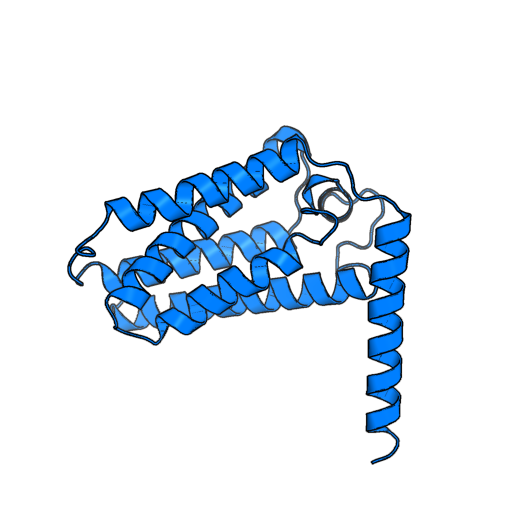.322 21.057 1.00 84.50 81 PRO A N 1
ATOM 573 C CA . PRO A 1 81 ? -10.521 5.429 20.193 1.00 84.50 81 PRO A CA 1
ATOM 574 C C . PRO A 1 81 ? -9.422 5.908 19.235 1.00 84.50 81 PRO A C 1
ATOM 576 O O . PRO A 1 81 ? -9.706 6.243 18.086 1.00 84.50 81 PRO A O 1
ATOM 579 N N . ARG A 1 82 ? -8.159 5.889 19.683 1.00 86.00 82 ARG A N 1
ATOM 580 C CA . ARG A 1 82 ? -6.993 6.228 18.854 1.00 86.00 82 ARG A CA 1
ATOM 581 C C . ARG A 1 82 ? -6.808 5.221 17.717 1.00 86.00 82 ARG A C 1
ATOM 583 O O . ARG A 1 82 ? -6.631 5.632 16.574 1.00 86.00 82 ARG A O 1
ATOM 590 N N . SER A 1 83 ? -6.919 3.924 18.008 1.00 87.56 83 SER A N 1
ATOM 591 C CA . SER A 1 83 ? -6.853 2.856 17.000 1.00 87.56 83 SER A CA 1
ATOM 592 C C . SER A 1 83 ? -7.944 3.021 15.941 1.00 87.56 83 SER A C 1
ATOM 594 O O . SER A 1 83 ? -7.674 2.829 14.764 1.00 87.56 83 SER A O 1
ATOM 596 N N . ARG A 1 84 ? -9.157 3.444 16.323 1.00 86.31 84 ARG A N 1
ATOM 597 C CA . ARG A 1 84 ? -10.263 3.691 15.375 1.00 86.31 84 ARG A CA 1
ATOM 598 C C . ARG A 1 84 ? -9.957 4.822 14.395 1.00 86.31 84 ARG A C 1
ATOM 600 O O . ARG A 1 84 ? -10.192 4.662 13.202 1.00 86.31 84 ARG A O 1
ATOM 607 N N . VAL A 1 85 ? -9.421 5.941 14.889 1.00 88.06 85 VAL A N 1
ATOM 608 C CA . VAL A 1 85 ? -8.999 7.062 14.031 1.00 88.06 85 VAL A CA 1
ATOM 609 C C . VAL A 1 85 ? -7.910 6.598 13.066 1.00 88.06 85 VAL A C 1
ATOM 611 O O . VAL A 1 85 ? -8.064 6.786 11.865 1.00 88.06 85 VAL A O 1
ATOM 614 N N . LEU A 1 86 ? -6.869 5.925 13.569 1.00 90.31 86 LEU A N 1
ATOM 615 C CA . LEU A 1 86 ? -5.763 5.431 12.743 1.00 90.31 86 LEU A CA 1
ATOM 616 C C . LEU A 1 86 ? -6.232 4.443 11.674 1.00 90.31 86 LEU A C 1
ATOM 618 O O . LEU A 1 86 ? -5.873 4.597 10.514 1.00 90.31 86 LEU A O 1
ATOM 622 N N . ILE A 1 87 ? -7.070 3.470 12.034 1.00 91.69 87 ILE A N 1
ATOM 623 C CA . ILE A 1 87 ? -7.615 2.492 11.086 1.00 91.69 87 ILE A CA 1
ATOM 624 C C . ILE A 1 87 ? -8.406 3.193 9.990 1.00 91.69 87 ILE A C 1
ATOM 626 O O . ILE A 1 87 ? -8.193 2.887 8.823 1.00 91.69 87 ILE A O 1
ATOM 630 N N . ASN A 1 88 ? -9.270 4.153 10.326 1.00 91.00 88 ASN A N 1
ATOM 631 C CA . ASN A 1 88 ? -10.049 4.873 9.320 1.00 91.00 88 ASN A CA 1
ATOM 632 C C . ASN A 1 88 ? -9.160 5.743 8.418 1.00 91.00 88 ASN A C 1
ATOM 634 O O . ASN A 1 88 ? -9.340 5.727 7.203 1.00 91.00 88 ASN A O 1
ATOM 638 N N . THR A 1 89 ? -8.171 6.445 8.981 1.00 91.62 89 THR A N 1
ATOM 639 C CA . THR A 1 89 ? -7.195 7.229 8.206 1.00 91.62 89 THR A CA 1
ATOM 640 C C . THR A 1 89 ? -6.416 6.332 7.244 1.00 91.62 89 THR A C 1
ATOM 642 O O . THR A 1 89 ? -6.381 6.600 6.045 1.00 91.62 89 THR A O 1
ATOM 645 N N . LEU A 1 90 ? -5.848 5.231 7.742 1.00 94.56 90 LEU A N 1
ATOM 646 C CA . LEU A 1 90 ? -5.099 4.264 6.938 1.00 94.56 90 LEU A CA 1
ATOM 647 C C . LEU A 1 90 ? -5.991 3.581 5.893 1.00 94.56 90 LEU A C 1
ATOM 649 O O . LEU A 1 90 ? -5.541 3.335 4.783 1.00 94.56 90 LEU A O 1
ATOM 653 N N . SER A 1 91 ? -7.264 3.328 6.205 1.00 94.62 91 SER A N 1
ATOM 654 C CA . SER A 1 91 ? -8.228 2.752 5.258 1.00 94.62 91 SER A CA 1
ATOM 655 C C . SER A 1 91 ? -8.463 3.668 4.059 1.00 94.62 91 SER A C 1
ATOM 657 O O . SER A 1 91 ? -8.444 3.206 2.920 1.00 94.62 91 SER A O 1
ATOM 659 N N . ILE A 1 92 ? -8.642 4.972 4.301 1.00 94.44 92 ILE A N 1
ATOM 660 C CA . ILE A 1 92 ? -8.781 5.968 3.229 1.00 94.44 92 ILE A CA 1
ATOM 661 C C . ILE A 1 92 ? -7.497 6.034 2.400 1.00 94.44 92 ILE A C 1
ATOM 663 O O . ILE A 1 92 ? -7.577 6.073 1.176 1.00 94.44 92 ILE A O 1
ATOM 667 N N . LEU A 1 93 ? -6.325 5.990 3.043 1.00 95.69 93 LEU A N 1
ATOM 668 C CA . LEU A 1 93 ? -5.042 5.965 2.338 1.00 95.69 93 LEU A CA 1
ATOM 669 C C . LEU A 1 93 ? -4.887 4.725 1.455 1.00 95.69 93 LEU A C 1
ATOM 671 O O . LEU A 1 93 ? -4.503 4.864 0.301 1.00 95.69 93 LEU A O 1
ATOM 675 N N . VAL A 1 94 ? -5.227 3.533 1.956 1.00 96.75 94 VAL A N 1
ATOM 676 C CA . VAL A 1 94 ? -5.164 2.280 1.185 1.00 96.75 94 VAL A CA 1
ATOM 677 C C . VAL A 1 94 ? -6.071 2.347 -0.041 1.00 96.75 94 VAL A C 1
ATOM 679 O O . VAL A 1 94 ? -5.624 2.049 -1.147 1.00 96.75 94 VAL A O 1
ATOM 682 N N . VAL A 1 95 ? -7.329 2.765 0.133 1.00 97.25 95 VAL A N 1
ATOM 683 C CA . VAL A 1 95 ? -8.290 2.856 -0.976 1.00 97.25 95 VAL A CA 1
ATOM 684 C C . VAL A 1 95 ? -7.880 3.942 -1.971 1.00 97.25 95 VAL A C 1
ATOM 686 O O . VAL A 1 95 ? -7.857 3.691 -3.172 1.00 97.25 95 VAL A O 1
ATOM 689 N N . GLY A 1 96 ? -7.507 5.129 -1.490 1.00 97.12 96 GLY A N 1
ATOM 690 C CA . GLY A 1 96 ? -7.072 6.238 -2.337 1.00 97.12 96 GLY A CA 1
ATOM 691 C C . GLY A 1 96 ? -5.805 5.914 -3.129 1.00 97.12 96 GLY A C 1
ATOM 692 O O . GLY A 1 96 ? -5.762 6.146 -4.335 1.00 97.12 96 GLY A O 1
ATOM 693 N N . ALA A 1 97 ? -4.803 5.311 -2.486 1.00 96.50 97 ALA A N 1
ATOM 694 C CA . ALA A 1 97 ? -3.584 4.870 -3.155 1.00 96.50 97 ALA A CA 1
ATOM 695 C C . ALA A 1 97 ? -3.872 3.762 -4.178 1.00 96.50 97 ALA A C 1
ATOM 697 O O . ALA A 1 97 ? -3.350 3.814 -5.287 1.00 96.50 97 ALA A O 1
ATOM 698 N N . ALA A 1 98 ? -4.734 2.792 -3.853 1.00 97.62 98 ALA A N 1
ATOM 699 C CA . ALA A 1 98 ? -5.137 1.752 -4.798 1.00 97.62 98 ALA A CA 1
ATOM 700 C C . ALA A 1 98 ? -5.806 2.339 -6.050 1.00 97.62 98 ALA A C 1
ATOM 702 O O . ALA A 1 98 ? -5.475 1.930 -7.160 1.00 97.62 98 ALA A O 1
ATOM 703 N N . LEU A 1 99 ? -6.697 3.324 -5.889 1.00 98.00 99 LEU A N 1
ATOM 704 C CA . LEU A 1 99 ? -7.320 4.025 -7.014 1.00 98.00 99 LEU A CA 1
ATOM 705 C C . LEU A 1 99 ? -6.291 4.802 -7.841 1.00 98.00 99 LEU A C 1
ATOM 707 O O . LEU A 1 99 ? -6.322 4.728 -9.068 1.00 98.00 99 LEU A O 1
ATOM 711 N N . TRP A 1 100 ? -5.358 5.495 -7.185 1.00 97.75 100 TRP A N 1
ATOM 712 C CA . TRP A 1 100 ? -4.266 6.197 -7.859 1.00 97.75 100 TRP A CA 1
ATOM 713 C C . TRP A 1 100 ? -3.416 5.237 -8.699 1.00 97.75 100 TRP A C 1
ATOM 715 O O . TRP A 1 100 ? -3.315 5.410 -9.911 1.00 97.75 100 TRP A O 1
ATOM 725 N N . PHE A 1 101 ? -2.871 4.179 -8.094 1.00 97.00 101 PHE A N 1
ATOM 726 C CA . PHE A 1 101 ? -2.008 3.220 -8.790 1.00 97.00 101 PHE A CA 1
ATOM 727 C C . PHE A 1 101 ? -2.750 2.383 -9.839 1.00 97.00 101 PHE A C 1
ATOM 729 O O . PHE A 1 101 ? -2.156 2.002 -10.850 1.00 97.00 101 PHE A O 1
ATOM 736 N N . ALA A 1 102 ? -4.046 2.120 -9.655 1.00 97.38 102 ALA A N 1
ATOM 737 C CA . ALA A 1 102 ? -4.883 1.550 -10.707 1.00 97.38 102 ALA A CA 1
ATOM 738 C C . ALA A 1 102 ? -5.028 2.526 -11.885 1.00 97.38 102 ALA A C 1
ATOM 740 O O . ALA A 1 102 ? -4.848 2.126 -13.032 1.00 97.38 102 ALA A O 1
ATOM 741 N N . GLY A 1 103 ? -5.277 3.811 -11.612 1.00 97.50 103 GLY A N 1
ATOM 742 C CA . GLY A 1 103 ? -5.343 4.864 -12.626 1.00 97.50 103 GLY A CA 1
ATOM 743 C C . GLY A 1 103 ? -4.036 5.020 -13.407 1.00 97.50 103 GLY A C 1
ATOM 744 O O . GLY A 1 103 ? -4.069 5.099 -14.633 1.00 97.50 103 GLY A O 1
ATOM 745 N N . ILE A 1 104 ? -2.884 4.979 -12.729 1.00 97.06 104 ILE A N 1
ATOM 746 C CA . ILE A 1 104 ? -1.567 4.976 -13.381 1.00 97.06 104 ILE A CA 1
ATOM 747 C C . ILE A 1 104 ? -1.440 3.800 -14.358 1.00 97.06 104 ILE A C 1
ATOM 749 O O . ILE A 1 104 ? -1.079 4.005 -15.516 1.00 97.06 104 ILE A O 1
ATOM 753 N N . GLN A 1 105 ? -1.749 2.577 -13.916 1.00 96.88 105 GLN A N 1
ATOM 754 C CA . GLN A 1 105 ? -1.642 1.374 -14.750 1.00 96.88 105 GLN A CA 1
ATOM 755 C C . GLN A 1 105 ? -2.596 1.415 -15.954 1.00 96.88 105 GLN A C 1
ATOM 757 O O . GLN A 1 105 ? -2.193 1.107 -17.075 1.00 96.88 105 GLN A O 1
ATOM 762 N N . LEU A 1 106 ? -3.836 1.863 -15.740 1.00 97.12 106 LEU A N 1
ATOM 763 C CA . LEU A 1 106 ? -4.889 1.896 -16.756 1.00 97.12 106 LEU A CA 1
ATOM 764 C C . LEU A 1 106 ? -4.716 3.025 -17.776 1.00 97.12 106 LEU A C 1
ATOM 766 O O . LEU A 1 106 ? -4.811 2.801 -18.980 1.00 97.12 106 LEU A O 1
ATOM 770 N N . LEU A 1 107 ? -4.500 4.250 -17.298 1.00 97.19 107 LEU A N 1
ATOM 771 C CA . LEU A 1 107 ? -4.605 5.458 -18.117 1.00 97.19 107 LEU A CA 1
ATOM 772 C C . LEU A 1 107 ? -3.241 5.899 -18.654 1.00 97.19 107 LEU A C 1
ATOM 774 O O . LEU A 1 107 ? -3.123 6.276 -19.826 1.00 97.19 107 LEU A O 1
ATOM 778 N N . ILE A 1 108 ? -2.209 5.825 -17.808 1.00 95.88 108 ILE A N 1
ATOM 779 C CA . ILE A 1 108 ? -0.872 6.338 -18.126 1.00 95.88 108 ILE A CA 1
ATOM 780 C C . ILE A 1 108 ? -0.026 5.254 -18.784 1.00 95.88 108 ILE A C 1
ATOM 782 O O . ILE A 1 108 ? 0.396 5.419 -19.925 1.00 95.88 108 ILE A O 1
ATOM 786 N N . LEU A 1 109 ? 0.197 4.144 -18.080 1.00 94.75 109 LEU A N 1
ATOM 787 C CA . LEU A 1 109 ? 1.106 3.086 -18.523 1.00 94.75 109 LEU A CA 1
ATOM 788 C C . LEU A 1 109 ? 0.476 2.140 -19.544 1.00 94.75 109 LEU A C 1
ATOM 790 O O . LEU A 1 109 ? 1.203 1.543 -20.330 1.00 94.75 109 LEU A O 1
ATOM 794 N N . LYS A 1 110 ? -0.858 2.004 -19.531 1.00 94.88 110 LYS A N 1
ATOM 795 C CA . LYS A 1 110 ? -1.609 1.041 -20.358 1.00 94.88 110 LYS A CA 1
ATOM 796 C C . LYS A 1 110 ? -1.039 -0.381 -20.249 1.00 94.88 110 LYS A C 1
ATOM 798 O O . LYS A 1 110 ? -0.996 -1.133 -21.218 1.00 94.88 110 LYS A O 1
ATOM 803 N N . ALA A 1 111 ? -0.589 -0.728 -19.048 1.00 93.69 111 ALA A N 1
ATOM 804 C CA . ALA A 1 111 ? 0.068 -1.980 -18.720 1.00 93.69 111 ALA A CA 1
ATOM 805 C C . ALA A 1 111 ? -0.339 -2.399 -17.308 1.00 93.69 111 ALA A C 1
ATOM 807 O O . ALA A 1 111 ? -0.504 -1.557 -16.423 1.00 93.69 111 ALA A O 1
ATOM 808 N N . PHE A 1 112 ? -0.485 -3.704 -17.094 1.00 93.19 112 PHE A N 1
ATOM 809 C CA . PHE A 1 112 ? -0.920 -4.257 -15.816 1.00 93.19 112 PHE A CA 1
ATOM 810 C C . PHE A 1 112 ? 0.184 -5.069 -15.157 1.00 93.19 112 PHE A C 1
ATOM 812 O O . PHE A 1 112 ? 0.808 -5.925 -15.785 1.00 93.19 112 PHE A O 1
ATOM 819 N N . CYS A 1 113 ? 0.362 -4.840 -13.860 1.00 94.50 113 CYS A N 1
ATOM 820 C CA . CYS A 1 113 ? 1.165 -5.677 -12.990 1.00 94.50 113 CYS A CA 1
ATOM 821 C C . CYS A 1 113 ? 0.239 -6.555 -12.133 1.00 94.50 113 CYS A C 1
ATOM 823 O O . CYS A 1 113 ? -0.422 -6.036 -11.225 1.00 94.50 113 CYS A O 1
ATOM 825 N N . PRO A 1 114 ? 0.202 -7.885 -12.362 1.00 94.19 114 PRO A N 1
ATOM 826 C CA . PRO A 1 114 ? -0.623 -8.796 -11.573 1.00 94.19 114 PRO A CA 1
ATOM 827 C C . PRO A 1 114 ? -0.341 -8.702 -10.073 1.00 94.19 114 PRO A C 1
ATOM 829 O O . PRO A 1 114 ? -1.273 -8.743 -9.273 1.00 94.19 114 PRO A O 1
ATOM 832 N N . TRP A 1 115 ? 0.917 -8.494 -9.677 1.00 95.12 115 TRP A N 1
ATOM 833 C CA . TRP A 1 115 ? 1.298 -8.341 -8.273 1.00 95.12 115 TRP A CA 1
ATOM 834 C C . TRP A 1 115 ? 0.751 -7.060 -7.644 1.00 95.12 115 TRP A C 1
ATOM 836 O O . TRP A 1 115 ? 0.215 -7.109 -6.535 1.00 95.12 115 TRP A O 1
ATOM 846 N N . CYS A 1 116 ? 0.808 -5.925 -8.349 1.00 95.62 116 CYS A N 1
ATOM 847 C CA . CYS A 1 116 ? 0.218 -4.670 -7.878 1.00 95.62 116 CYS A CA 1
ATOM 848 C C . CYS A 1 116 ? -1.304 -4.795 -7.762 1.00 95.62 116 CYS A C 1
ATOM 850 O O . CYS A 1 116 ? -1.868 -4.462 -6.721 1.00 95.62 116 CYS A O 1
ATOM 852 N N . CYS A 1 117 ? -1.970 -5.321 -8.796 1.00 96.56 117 CYS A N 1
ATOM 853 C CA . CYS A 1 117 ? -3.419 -5.535 -8.786 1.00 96.56 117 CYS A CA 1
ATOM 854 C C . CYS A 1 117 ? -3.849 -6.467 -7.649 1.00 96.56 117 CYS A C 1
ATOM 856 O O . CYS A 1 117 ? -4.800 -6.161 -6.935 1.00 96.56 117 CYS A O 1
ATOM 858 N N . THR A 1 118 ? -3.117 -7.561 -7.438 1.00 96.88 118 THR A N 1
ATOM 859 C CA . THR A 1 118 ? -3.388 -8.522 -6.363 1.00 96.88 118 THR A CA 1
ATOM 860 C C . THR A 1 118 ? -3.198 -7.873 -4.994 1.00 96.88 118 THR A C 1
ATOM 862 O O . THR A 1 118 ? -4.094 -7.937 -4.155 1.00 96.88 118 THR A O 1
ATOM 865 N N . THR A 1 119 ? -2.084 -7.166 -4.784 1.00 97.81 119 THR A N 1
ATOM 866 C CA . THR A 1 119 ? -1.798 -6.464 -3.521 1.00 97.81 119 THR A CA 1
ATOM 867 C C . THR A 1 119 ? -2.884 -5.439 -3.198 1.00 97.81 119 THR A C 1
ATOM 869 O O . THR A 1 119 ? -3.448 -5.464 -2.106 1.00 97.81 119 THR A O 1
ATOM 872 N N . HIS A 1 120 ? -3.229 -4.565 -4.150 1.00 97.56 120 HIS A N 1
ATOM 873 C CA . HIS A 1 120 ? -4.268 -3.554 -3.954 1.00 97.56 120 HIS A CA 1
ATOM 874 C C . HIS A 1 120 ? -5.657 -4.174 -3.787 1.00 97.56 120 HIS A C 1
ATOM 876 O O . HIS A 1 120 ? -6.416 -3.730 -2.929 1.00 97.56 120 HIS A O 1
ATOM 882 N N . GLY A 1 121 ? -5.982 -5.219 -4.551 1.00 98.06 121 GLY A N 1
ATOM 883 C CA . GLY A 1 121 ? -7.253 -5.931 -4.453 1.00 98.06 121 GLY A CA 1
ATOM 884 C C . GLY A 1 121 ? -7.461 -6.551 -3.073 1.00 98.06 121 GLY A C 1
ATOM 885 O O . GLY A 1 121 ? -8.501 -6.324 -2.448 1.00 98.06 121 GLY A O 1
ATOM 886 N N . PHE A 1 122 ? -6.459 -7.266 -2.552 1.00 98.50 122 PHE A N 1
ATOM 887 C CA . PHE A 1 122 ? -6.511 -7.838 -1.205 1.00 98.50 122 PHE A CA 1
ATOM 888 C C . PHE A 1 122 ? -6.499 -6.770 -0.112 1.00 98.50 122 PHE A C 1
ATOM 890 O O . PHE A 1 122 ? -7.262 -6.893 0.845 1.00 98.50 122 PHE A O 1
ATOM 897 N N . ALA A 1 123 ? -5.703 -5.707 -0.261 1.00 97.94 123 ALA A N 1
ATOM 898 C CA . ALA A 1 123 ? -5.672 -4.612 0.703 1.00 97.94 123 ALA A CA 1
ATOM 899 C C . ALA A 1 123 ? -7.036 -3.915 0.797 1.00 97.94 123 ALA A C 1
ATOM 901 O O . ALA A 1 123 ? -7.602 -3.826 1.882 1.00 97.94 123 ALA A O 1
ATOM 902 N N . VAL A 1 124 ? -7.611 -3.497 -0.337 1.00 98.25 124 VAL A N 1
ATOM 903 C CA . VAL A 1 124 ? -8.923 -2.833 -0.389 1.00 98.25 124 VAL A CA 1
ATOM 904 C C . VAL A 1 124 ? -10.020 -3.756 0.127 1.00 98.25 124 VAL A C 1
ATOM 906 O O . VAL A 1 124 ? -10.791 -3.356 0.997 1.00 98.25 124 VAL A O 1
ATOM 909 N N . THR A 1 125 ? -10.076 -5.002 -0.347 1.00 97.69 125 THR A N 1
ATOM 910 C CA . THR A 1 125 ? -11.087 -5.967 0.110 1.00 97.69 125 THR A CA 1
ATOM 911 C C . THR A 1 125 ? -10.959 -6.214 1.612 1.00 97.69 125 THR A C 1
ATOM 913 O O . THR A 1 125 ? -11.952 -6.153 2.337 1.00 97.69 125 THR A O 1
ATOM 916 N N . GLY A 1 126 ? -9.733 -6.416 2.102 1.00 96.81 126 GLY A N 1
ATOM 917 C CA . GLY A 1 126 ? -9.447 -6.625 3.517 1.00 96.81 126 GLY A CA 1
ATOM 918 C C . GLY A 1 126 ? -9.889 -5.442 4.380 1.00 96.81 126 GLY A C 1
ATOM 919 O O . GLY A 1 126 ? -10.604 -5.612 5.371 1.00 96.81 126 GLY A O 1
ATOM 920 N N . THR A 1 127 ? -9.545 -4.226 3.952 1.00 95.56 127 THR A N 1
ATOM 921 C CA . THR A 1 127 ? -9.966 -2.970 4.579 1.00 95.56 127 THR A CA 1
ATOM 922 C C . THR A 1 127 ? -11.488 -2.813 4.605 1.00 95.56 127 THR A C 1
ATOM 924 O O . THR A 1 127 ? -12.051 -2.472 5.647 1.00 95.56 127 THR A O 1
ATOM 927 N N . LEU A 1 128 ? -12.182 -3.083 3.497 1.00 95.06 128 LEU A N 1
ATOM 928 C CA . LEU A 1 128 ? -13.639 -2.953 3.413 1.00 95.06 128 LEU A CA 1
ATOM 929 C C . LEU A 1 128 ? -14.363 -3.982 4.287 1.00 95.06 128 LEU A C 1
ATOM 931 O O . LEU A 1 128 ? -15.345 -3.637 4.946 1.00 95.06 128 LEU A O 1
ATOM 935 N N . LEU A 1 129 ? -13.872 -5.223 4.340 1.00 95.12 129 LEU A N 1
ATOM 936 C CA . LEU A 1 129 ? -14.407 -6.269 5.215 1.00 95.12 129 LEU A CA 1
ATOM 937 C C . LEU A 1 129 ? -14.193 -5.936 6.694 1.00 95.12 129 LEU A C 1
ATOM 939 O O . LEU A 1 129 ? -15.104 -6.110 7.509 1.00 95.12 129 LEU A O 1
ATOM 943 N N . LEU A 1 130 ? -13.026 -5.387 7.038 1.00 92.69 130 LEU A N 1
ATOM 944 C CA . L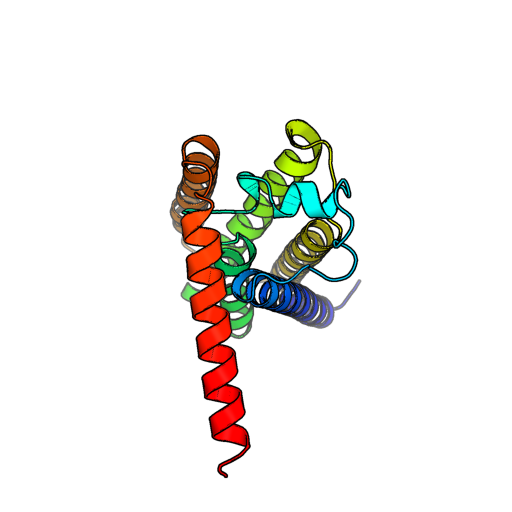EU A 1 130 ? -12.747 -4.900 8.382 1.00 92.69 130 LEU A CA 1
ATOM 945 C C . LEU A 1 130 ? -13.688 -3.749 8.757 1.00 92.69 130 LEU A C 1
ATOM 947 O O . LEU A 1 130 ? -14.298 -3.792 9.826 1.00 92.69 130 LEU A O 1
ATOM 951 N N . ALA A 1 131 ? -13.860 -2.763 7.875 1.00 90.06 131 ALA A N 1
ATOM 952 C CA . ALA A 1 131 ? -14.802 -1.668 8.077 1.00 90.06 131 ALA A CA 1
ATOM 953 C C . ALA A 1 131 ? -16.235 -2.197 8.237 1.00 90.06 131 ALA A C 1
ATOM 955 O O . ALA A 1 131 ? -16.938 -1.797 9.161 1.00 90.06 131 ALA A O 1
ATOM 956 N N . PHE A 1 132 ? -16.648 -3.160 7.402 1.00 90.56 132 PHE A N 1
ATOM 957 C CA . PHE A 1 132 ? -17.955 -3.810 7.485 1.00 90.56 132 PHE A CA 1
ATOM 958 C C . PHE A 1 132 ? -18.180 -4.513 8.826 1.00 90.56 132 PHE A C 1
ATOM 960 O O . PHE A 1 132 ? -19.222 -4.312 9.446 1.00 90.56 132 PHE A O 1
ATOM 967 N N . SER A 1 133 ? -17.186 -5.255 9.325 1.00 89.56 133 SER A N 1
ATOM 968 C CA . SER A 1 133 ? -17.261 -5.928 10.631 1.00 89.56 133 SER A CA 1
ATOM 969 C C . SER A 1 133 ? -17.441 -4.966 11.815 1.00 89.56 133 SER A C 1
ATOM 971 O O . SER A 1 133 ? -17.873 -5.383 12.887 1.00 89.56 133 SER A O 1
ATOM 973 N N . ARG A 1 134 ? -17.132 -3.679 11.611 1.00 83.31 134 ARG A N 1
ATOM 974 C CA . ARG A 1 134 ? -17.158 -2.610 12.614 1.00 83.31 134 ARG A CA 1
ATOM 975 C C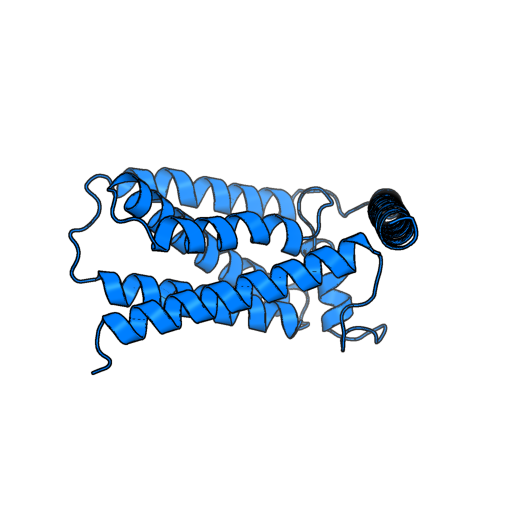 . ARG A 1 134 ? -18.280 -1.596 12.407 1.00 83.31 134 ARG A C 1
ATOM 977 O O . ARG A 1 134 ? -18.364 -0.641 13.167 1.00 83.31 134 ARG A O 1
ATOM 984 N N . ARG A 1 135 ? -19.162 -1.786 11.416 1.00 77.44 135 ARG A N 1
ATOM 985 C CA . ARG A 1 135 ? -20.249 -0.832 11.104 1.00 77.44 135 ARG A CA 1
ATOM 986 C C . ARG A 1 135 ? -21.218 -0.590 12.262 1.00 77.44 135 ARG A C 1
ATOM 988 O O . ARG A 1 135 ? -21.881 0.438 12.274 1.00 77.44 135 ARG A O 1
ATOM 995 N N . LEU A 1 136 ? -21.295 -1.525 13.208 1.00 67.56 136 LEU A N 1
ATOM 996 C CA . LEU A 1 136 ? -22.124 -1.413 14.412 1.00 67.56 136 LEU A CA 1
ATOM 997 C C . LEU A 1 136 ? -21.438 -0.637 15.546 1.00 67.56 136 LEU A C 1
ATOM 999 O O . LEU A 1 136 ? -22.066 -0.345 16.559 1.00 67.56 136 LEU A O 1
ATOM 1003 N N . GLU A 1 137 ? -20.153 -0.315 15.408 1.00 71.00 137 GLU A N 1
ATOM 1004 C CA . GLU A 1 137 ? -19.430 0.462 16.405 1.00 71.00 137 GLU A CA 1
ATOM 1005 C C . GLU A 1 137 ? -19.683 1.966 16.187 1.00 71.00 137 GLU A C 1
ATOM 1007 O O . GLU A 1 137 ? -19.724 2.417 15.039 1.00 71.00 137 GLU A O 1
ATOM 1012 N N . PRO A 1 138 ? -19.829 2.771 17.257 1.00 63.34 138 PRO A N 1
ATOM 1013 C CA . PRO A 1 138 ? -20.084 4.202 17.129 1.00 63.34 138 PRO A CA 1
ATOM 1014 C C . PRO A 1 138 ? -19.036 4.907 16.259 1.00 63.34 138 PRO A C 1
ATOM 1016 O O . PRO A 1 138 ? -17.829 4.678 16.407 1.00 63.34 138 PRO A O 1
ATOM 1019 N N . VAL A 1 139 ? -19.510 5.799 15.382 1.00 65.06 139 VAL A N 1
ATOM 1020 C CA . VAL A 1 139 ? -18.673 6.652 14.525 1.00 65.06 139 VAL A CA 1
ATOM 1021 C C . VAL A 1 139 ? -17.624 7.359 15.395 1.00 65.06 139 VAL A C 1
ATOM 1023 O O . VAL A 1 139 ? -17.951 7.825 16.493 1.00 65.06 139 VAL A O 1
ATOM 1026 N N . PRO A 1 140 ? -16.349 7.440 14.966 1.00 64.62 140 PRO A N 1
ATOM 1027 C CA . PRO A 1 140 ? -15.321 8.113 15.751 1.00 64.62 140 PRO A CA 1
ATOM 1028 C C . PRO A 1 140 ? -15.750 9.538 16.108 1.00 64.62 140 PRO A C 1
ATOM 1030 O O . PRO A 1 140 ? -16.180 10.296 15.245 1.00 64.62 140 PRO A O 1
ATOM 1033 N N . ARG A 1 141 ? -15.548 9.932 17.373 1.00 66.56 141 ARG A N 1
ATOM 1034 C CA . ARG A 1 141 ? -15.910 11.258 17.920 1.00 66.56 141 ARG A CA 1
ATOM 1035 C C . ARG A 1 141 ? -15.259 12.454 17.199 1.00 66.56 141 ARG A C 1
ATOM 1037 O O . ARG A 1 141 ? -15.600 13.592 17.490 1.00 66.56 141 ARG A O 1
ATOM 1044 N N . ARG A 1 142 ? -14.286 12.220 16.309 1.00 73.75 142 ARG A N 1
ATOM 1045 C CA . ARG A 1 142 ? -13.533 13.249 15.570 1.00 73.75 142 ARG A CA 1
ATOM 1046 C C . ARG A 1 142 ? -13.358 12.856 14.093 1.00 73.75 142 ARG A C 1
ATOM 1048 O O . ARG A 1 142 ? -12.234 12.574 13.679 1.00 73.75 142 ARG A O 1
ATOM 1055 N N . PRO A 1 143 ? -14.432 12.819 13.282 1.00 73.75 143 PRO A N 1
ATOM 1056 C CA . PRO A 1 143 ? -14.338 12.433 11.869 1.00 73.75 143 PRO A CA 1
ATOM 1057 C C . PRO A 1 143 ? -13.505 13.433 11.049 1.00 73.75 143 PRO A C 1
ATOM 1059 O O . PRO A 1 143 ? -12.799 13.037 10.127 1.00 73.75 143 PRO A O 1
ATOM 1062 N N . VAL A 1 144 ? -13.496 14.708 11.451 1.00 76.50 144 VAL A N 1
ATOM 1063 C CA . VAL A 1 144 ? -12.670 15.762 10.838 1.00 76.50 144 VAL A CA 1
ATOM 1064 C C . VAL A 1 144 ? -11.177 15.422 10.905 1.00 76.50 144 VAL A C 1
ATOM 1066 O O . VAL A 1 144 ? -10.463 15.623 9.930 1.00 76.50 144 VAL A O 1
ATOM 1069 N N . LEU A 1 145 ? -10.707 14.832 12.012 1.00 81.06 145 LEU A N 1
ATOM 1070 C CA . LEU A 1 145 ? -9.299 14.451 12.178 1.00 81.06 145 LEU A CA 1
ATOM 1071 C C . LEU A 1 145 ? -8.882 13.334 11.208 1.00 81.06 145 LEU A C 1
ATOM 1073 O O . LEU A 1 145 ? -7.747 13.312 10.745 1.00 81.06 145 LEU A O 1
ATOM 1077 N N . VAL A 1 146 ? -9.800 12.421 10.881 1.00 80.94 146 VAL A N 1
ATOM 1078 C CA . VAL A 1 146 ? -9.544 11.347 9.912 1.00 80.94 146 VAL A CA 1
ATOM 1079 C C . VAL A 1 146 ? -9.276 11.946 8.529 1.00 80.94 146 VAL A C 1
ATOM 1081 O O . VAL A 1 146 ? -8.251 11.643 7.918 1.00 80.94 146 VAL A O 1
ATOM 1084 N N . GLY A 1 147 ? -10.162 12.837 8.069 1.00 75.75 147 GLY A N 1
ATOM 1085 C CA . GLY A 1 147 ? -10.013 13.525 6.783 1.00 75.75 147 GLY A CA 1
ATOM 1086 C C . GLY A 1 147 ? -8.791 14.445 6.735 1.00 75.75 147 GLY A C 1
ATOM 1087 O O . GLY A 1 147 ? -8.035 14.403 5.767 1.00 75.75 147 GLY A O 1
ATOM 1088 N N . ALA A 1 148 ? -8.550 15.203 7.809 1.00 84.56 148 ALA A N 1
ATOM 1089 C CA . ALA A 1 148 ? -7.419 16.123 7.924 1.00 84.56 148 ALA A CA 1
ATOM 1090 C C . ALA A 1 148 ? -6.047 15.429 7.873 1.00 84.56 148 ALA A C 1
ATOM 1092 O O . ALA A 1 148 ? -5.062 16.075 7.539 1.00 84.56 148 ALA A O 1
ATOM 1093 N N . LEU A 1 149 ? -5.965 14.131 8.187 1.00 86.19 149 LEU A N 1
ATOM 1094 C CA . LEU A 1 149 ? -4.722 13.359 8.089 1.00 86.19 149 LEU A CA 1
ATOM 1095 C C . LEU A 1 149 ? -4.610 12.596 6.765 1.00 86.19 149 LEU A C 1
ATOM 1097 O O . LEU A 1 149 ? -3.545 12.581 6.153 1.00 86.19 149 LEU A O 1
ATOM 1101 N N . ALA A 1 150 ? -5.694 11.959 6.315 1.00 89.19 150 ALA A N 1
ATOM 1102 C CA . ALA A 1 150 ? -5.650 11.099 5.135 1.00 89.19 150 ALA A CA 1
ATOM 1103 C C . ALA A 1 150 ? -5.484 11.895 3.833 1.00 89.19 150 ALA A C 1
ATOM 1105 O O . ALA A 1 150 ? -4.690 11.512 2.977 1.00 89.19 150 ALA A O 1
ATOM 1106 N N . LEU A 1 151 ? -6.213 13.007 3.680 1.00 91.31 151 LEU A N 1
ATOM 1107 C CA . LEU A 1 151 ? -6.207 13.770 2.430 1.00 91.31 151 LEU A CA 1
ATOM 1108 C C . LEU A 1 151 ? -4.842 14.411 2.143 1.00 91.31 151 LEU A C 1
ATOM 1110 O O . LEU A 1 151 ? -4.331 14.187 1.049 1.00 91.31 151 LEU A O 1
ATOM 1114 N N . PRO A 1 152 ? -4.189 15.127 3.082 1.00 93.81 152 PRO A N 1
ATOM 1115 C CA . PRO A 1 152 ? -2.877 15.709 2.806 1.00 93.81 152 PRO A CA 1
ATOM 1116 C C . PRO A 1 152 ? -1.809 14.655 2.521 1.00 93.81 152 PRO A C 1
ATOM 1118 O O . PRO A 1 152 ? -0.971 14.871 1.655 1.00 93.81 152 PRO A O 1
ATOM 1121 N N . ALA A 1 153 ? -1.853 13.502 3.196 1.00 92.50 153 ALA A N 1
ATOM 1122 C CA . ALA A 1 153 ? -0.917 12.411 2.936 1.00 92.50 153 ALA A CA 1
ATOM 1123 C C . ALA A 1 153 ? -1.111 11.806 1.534 1.00 92.50 153 ALA A C 1
ATOM 1125 O O . ALA A 1 153 ? -0.128 11.571 0.831 1.00 92.50 153 ALA A O 1
ATOM 1126 N N . LEU A 1 154 ? -2.359 11.616 1.089 1.00 94.25 154 LEU A N 1
ATOM 1127 C CA . LEU A 1 154 ? -2.645 11.150 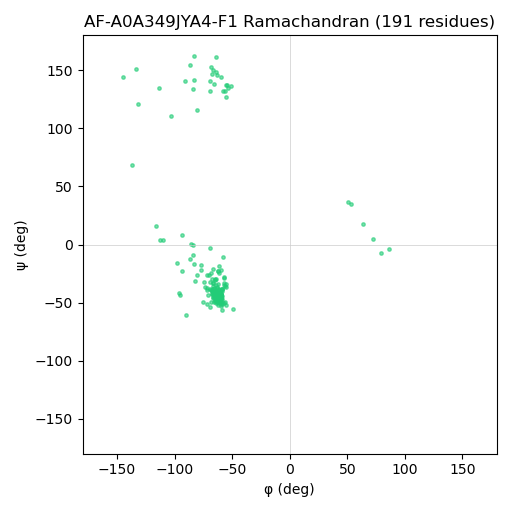-0.269 1.00 94.25 154 LEU A CA 1
ATOM 1128 C C . LEU A 1 154 ? -2.249 12.194 -1.324 1.00 94.25 154 LEU A C 1
ATOM 1130 O O . LEU A 1 154 ? -1.588 11.854 -2.302 1.00 94.25 154 LEU A O 1
ATOM 1134 N N . CYS A 1 155 ? -2.594 13.466 -1.111 1.00 95.31 155 CYS A N 1
ATOM 1135 C CA . CYS A 1 155 ? -2.182 14.560 -1.989 1.00 95.31 155 CYS A CA 1
ATOM 1136 C C . CYS A 1 155 ? -0.657 14.688 -2.052 1.00 95.31 155 CYS A C 1
ATOM 1138 O O . CYS A 1 155 ? -0.110 14.885 -3.131 1.00 95.31 155 CYS A O 1
ATOM 1140 N N . GLY A 1 156 ? 0.029 14.530 -0.919 1.00 94.38 156 GLY A N 1
ATOM 1141 C CA . GLY A 1 156 ? 1.485 14.521 -0.835 1.00 94.38 156 GLY A CA 1
ATOM 1142 C C . GLY A 1 156 ? 2.098 13.374 -1.633 1.00 94.38 156 GLY A C 1
ATOM 1143 O O . GLY A 1 156 ? 2.999 13.616 -2.427 1.00 94.38 156 GLY A O 1
ATOM 1144 N N . LEU A 1 157 ? 1.571 12.151 -1.503 1.00 93.62 157 LEU A N 1
ATOM 1145 C CA . LEU A 1 157 ? 1.991 11.004 -2.319 1.00 93.62 157 LEU A CA 1
ATOM 1146 C C . LEU A 1 157 ? 1.837 11.293 -3.819 1.00 93.62 157 LEU A C 1
ATOM 1148 O O . LEU A 1 157 ? 2.773 11.082 -4.589 1.00 93.62 157 LEU A O 1
ATOM 1152 N N . ILE A 1 158 ? 0.666 11.789 -4.226 1.00 95.00 158 ILE A N 1
ATOM 1153 C CA . ILE A 1 158 ? 0.369 12.109 -5.626 1.00 95.00 158 ILE A CA 1
ATOM 1154 C C . ILE A 1 158 ? 1.323 13.195 -6.133 1.00 95.00 158 ILE A C 1
ATOM 1156 O O . ILE A 1 158 ? 1.958 13.014 -7.169 1.00 95.00 158 ILE A O 1
ATOM 1160 N N . ALA A 1 159 ? 1.481 14.290 -5.387 1.00 94.06 159 ALA A N 1
ATOM 1161 C CA . ALA A 1 159 ? 2.389 15.377 -5.739 1.00 94.06 159 ALA A CA 1
ATOM 1162 C C . ALA A 1 159 ? 3.837 14.880 -5.862 1.00 94.06 159 ALA A C 1
ATOM 1164 O O . ALA A 1 159 ? 4.504 15.181 -6.849 1.00 94.06 159 ALA A O 1
ATOM 1165 N N . LEU A 1 160 ? 4.302 14.055 -4.921 1.00 91.56 160 LEU A N 1
ATOM 1166 C CA . LEU A 1 160 ? 5.639 13.465 -4.961 1.00 91.56 160 LEU A CA 1
ATOM 1167 C C . LEU A 1 160 ? 5.852 12.561 -6.177 1.00 91.56 160 LEU A C 1
ATOM 1169 O O . LEU A 1 160 ? 6.952 12.535 -6.703 1.00 91.56 160 LEU A O 1
ATOM 1173 N N . GLN A 1 161 ? 4.845 11.836 -6.662 1.00 92.62 161 GLN A N 1
ATOM 1174 C CA . GLN A 1 161 ? 5.010 11.015 -7.869 1.00 92.62 161 GLN A CA 1
ATOM 1175 C C . GLN A 1 161 ? 4.861 11.799 -9.180 1.00 92.62 161 GLN A C 1
ATOM 1177 O O . GLN A 1 161 ? 5.483 11.465 -10.198 1.00 92.62 161 GLN A O 1
ATOM 1182 N N . VAL A 1 162 ? 4.026 12.838 -9.176 1.00 92.56 162 VAL A N 1
ATOM 1183 C CA . VAL A 1 162 ? 3.823 13.705 -10.339 1.00 92.56 162 VAL A CA 1
ATOM 1184 C C . VAL A 1 162 ? 5.051 14.585 -10.563 1.00 92.56 162 VAL A C 1
ATOM 1186 O O . VAL A 1 162 ? 5.582 14.587 -11.673 1.00 92.56 162 VAL A O 1
ATOM 1189 N N . PHE A 1 163 ? 5.516 15.271 -9.515 1.00 90.81 163 PHE A N 1
ATOM 1190 C CA . PHE A 1 163 ? 6.610 16.246 -9.570 1.00 90.81 163 PHE A CA 1
ATOM 1191 C C . PHE A 1 163 ? 7.970 15.681 -9.157 1.00 90.81 163 PHE A C 1
ATOM 1193 O O . PHE A 1 163 ? 8.992 16.311 -9.420 1.00 90.81 163 PHE A O 1
ATOM 1200 N N . GLY A 1 164 ? 8.005 14.521 -8.499 1.00 82.69 164 GLY A N 1
ATOM 1201 C CA . GLY A 1 164 ? 9.261 13.912 -8.084 1.00 82.69 164 GLY A CA 1
ATOM 1202 C C . GLY A 1 164 ? 10.095 13.442 -9.276 1.00 82.69 164 GLY A C 1
ATOM 1203 O O . GLY A 1 164 ? 9.542 13.008 -10.296 1.00 82.69 164 GLY A O 1
ATOM 1204 N N . PRO A 1 165 ? 11.429 13.510 -9.152 1.00 74.50 165 PRO A N 1
ATOM 1205 C CA . PRO A 1 165 ? 12.329 13.043 -10.189 1.00 74.50 165 PRO A CA 1
ATOM 1206 C C . PRO A 1 165 ? 12.171 11.534 -10.392 1.00 74.50 165 PRO A C 1
ATOM 1208 O O . PRO A 1 165 ? 11.868 10.783 -9.460 1.00 74.50 165 PRO A O 1
ATOM 1211 N N . ALA A 1 166 ? 12.386 11.081 -11.627 1.00 74.25 166 ALA A N 1
ATOM 1212 C CA . ALA A 1 166 ? 12.547 9.657 -11.877 1.00 74.25 166 ALA A CA 1
ATOM 1213 C C . ALA A 1 166 ? 13.761 9.142 -11.075 1.00 74.25 166 ALA A C 1
ATOM 1215 O O . ALA A 1 166 ? 14.737 9.883 -10.940 1.00 74.25 166 ALA A O 1
ATOM 1216 N N . PRO A 1 167 ? 13.720 7.906 -10.546 1.00 68.69 167 PRO A N 1
ATOM 1217 C CA . PRO A 1 167 ? 14.860 7.344 -9.829 1.00 68.69 167 PRO A CA 1
ATOM 1218 C C . PRO A 1 167 ? 16.088 7.333 -10.739 1.00 68.69 167 PRO A C 1
ATOM 1220 O O . PRO A 1 167 ? 15.992 6.878 -11.884 1.00 68.69 167 PRO A O 1
ATOM 1223 N N . ASP A 1 168 ? 17.228 7.805 -10.240 1.00 66.69 168 ASP A N 1
ATOM 1224 C CA . ASP A 1 168 ? 18.493 7.638 -10.945 1.00 66.69 168 ASP A CA 1
ATOM 1225 C C . ASP A 1 168 ? 18.869 6.139 -10.977 1.00 66.69 168 ASP A C 1
ATOM 1227 O O . ASP A 1 168 ? 18.487 5.331 -10.122 1.00 66.69 168 ASP A O 1
ATOM 1231 N N . GLN A 1 169 ? 19.583 5.708 -12.017 1.00 67.25 169 GLN A N 1
ATOM 1232 C CA . GLN A 1 169 ? 20.035 4.314 -12.078 1.00 67.25 169 GLN A CA 1
ATOM 1233 C C . GLN A 1 169 ? 21.104 4.015 -11.011 1.00 67.25 169 GLN A C 1
ATOM 1235 O O . GLN A 1 169 ? 21.217 2.875 -10.562 1.00 67.25 169 GLN A O 1
ATOM 1240 N N . SER A 1 170 ? 21.826 5.038 -10.544 1.00 62.19 170 SER A N 1
ATOM 1241 C CA . SER A 1 170 ? 22.813 4.944 -9.465 1.00 62.19 170 SER A CA 1
ATOM 1242 C C . SER A 1 170 ? 22.202 4.597 -8.104 1.00 62.19 170 SER A C 1
ATOM 1244 O O . SER A 1 170 ? 22.758 3.733 -7.428 1.00 62.19 170 SER A O 1
ATOM 1246 N N . GLN A 1 171 ? 21.050 5.159 -7.702 1.00 66.44 171 GLN A N 1
ATOM 1247 C CA . GLN A 1 171 ? 20.364 4.739 -6.468 1.00 66.44 171 GLN A CA 1
ATOM 1248 C C . GLN A 1 171 ? 19.837 3.312 -6.569 1.00 66.44 171 GLN A C 1
ATOM 1250 O O . GLN A 1 171 ? 19.795 2.602 -5.568 1.00 66.44 171 GLN A O 1
ATOM 1255 N N . ARG A 1 172 ? 19.421 2.868 -7.761 1.00 64.56 172 ARG A N 1
ATOM 1256 C CA . ARG A 1 172 ? 18.964 1.482 -7.959 1.00 64.56 172 ARG A CA 1
ATOM 1257 C C . ARG A 1 172 ? 20.108 0.496 -7.742 1.00 64.56 172 ARG A C 1
ATOM 1259 O O . ARG A 1 172 ? 19.920 -0.508 -7.061 1.00 64.56 172 ARG A O 1
ATOM 1266 N N . ALA A 1 173 ? 21.289 0.816 -8.271 1.00 62.56 173 ALA A N 1
ATOM 1267 C CA . ALA A 1 173 ? 22.493 0.027 -8.046 1.00 62.56 173 ALA A CA 1
ATOM 1268 C C . ALA A 1 173 ? 22.920 0.040 -6.568 1.00 62.56 173 ALA A C 1
ATOM 1270 O O . ALA A 1 173 ? 23.268 -1.011 -6.039 1.00 62.56 173 ALA A O 1
ATOM 1271 N N . SER A 1 174 ? 22.836 1.189 -5.884 1.00 64.44 174 SER A N 1
ATOM 1272 C CA . SER A 1 174 ? 23.263 1.304 -4.482 1.00 64.44 174 SER A CA 1
ATOM 1273 C C . SER A 1 174 ? 22.304 0.645 -3.482 1.00 64.44 174 SER A C 1
ATOM 1275 O O . SER A 1 174 ? 22.756 0.021 -2.522 1.00 64.44 174 SER A O 1
ATOM 1277 N N . LEU A 1 175 ? 20.987 0.709 -3.710 1.00 67.19 175 LEU A N 1
ATOM 1278 C CA . LEU A 1 175 ? 20.005 -0.051 -2.925 1.00 67.19 175 LEU A CA 1
ATOM 1279 C C . LEU A 1 175 ? 20.165 -1.559 -3.153 1.00 67.19 175 LEU A C 1
ATOM 1281 O O . LEU A 1 175 ? 20.109 -2.322 -2.190 1.00 67.19 175 LEU A O 1
ATOM 1285 N N . GLY A 1 176 ? 20.428 -1.963 -4.402 1.00 63.91 176 GLY A N 1
ATOM 1286 C CA . GLY A 1 176 ? 20.750 -3.342 -4.771 1.00 63.91 176 GLY A CA 1
ATOM 1287 C C . GLY A 1 176 ? 21.993 -3.872 -4.055 1.00 63.91 176 GLY A C 1
ATOM 1288 O O . GLY A 1 176 ? 21.971 -4.963 -3.487 1.00 63.91 176 GLY A O 1
ATOM 1289 N N . SER A 1 177 ? 23.075 -3.086 -4.030 1.00 61.09 177 SER A N 1
ATOM 1290 C CA . SER A 1 177 ? 24.322 -3.475 -3.366 1.00 61.09 177 SER A CA 1
ATOM 1291 C C . SER A 1 177 ? 24.186 -3.519 -1.844 1.00 61.09 177 SER A C 1
ATOM 1293 O O . SER A 1 177 ? 24.711 -4.439 -1.224 1.00 61.09 177 SER A O 1
ATOM 1295 N N . ALA A 1 178 ? 23.445 -2.581 -1.241 1.00 64.31 178 ALA A N 1
ATOM 1296 C CA . ALA A 1 178 ? 23.166 -2.595 0.195 1.00 64.31 178 ALA A CA 1
ATOM 1297 C C . ALA A 1 178 ? 22.347 -3.834 0.603 1.00 64.31 178 ALA A C 1
ATOM 1299 O O . ALA A 1 178 ? 22.673 -4.498 1.587 1.00 64.31 178 ALA A O 1
ATOM 1300 N N . GLY A 1 179 ? 21.326 -4.194 -0.186 1.00 62.66 179 GLY A N 1
ATOM 1301 C CA . GLY A 1 179 ? 20.545 -5.413 0.033 1.00 62.66 179 GLY A CA 1
ATOM 1302 C C . GLY A 1 179 ? 21.361 -6.696 -0.163 1.00 62.66 179 GLY A C 1
ATOM 1303 O O . GLY A 1 179 ? 21.206 -7.644 0.608 1.00 62.66 179 GLY A O 1
ATOM 1304 N N . ALA A 1 180 ? 22.259 -6.724 -1.153 1.00 61.88 180 ALA A N 1
ATOM 1305 C CA . ALA A 1 180 ? 23.145 -7.860 -1.407 1.00 61.88 180 ALA A CA 1
ATOM 1306 C C . ALA A 1 180 ? 24.182 -8.069 -0.288 1.00 61.88 180 ALA A C 1
ATOM 1308 O O . ALA A 1 180 ? 24.386 -9.203 0.142 1.00 61.88 180 ALA A O 1
ATOM 1309 N N . GLN A 1 181 ? 24.793 -6.991 0.222 1.00 61.94 181 GLN A N 1
ATOM 1310 C CA . GLN A 1 181 ? 25.738 -7.061 1.345 1.00 61.94 181 GLN A CA 1
ATOM 1311 C C . GLN A 1 181 ? 25.061 -7.574 2.620 1.00 61.94 181 GLN A C 1
ATOM 1313 O O . GLN A 1 181 ? 25.550 -8.511 3.242 1.00 61.94 181 GLN A O 1
ATOM 1318 N N . GLN A 1 182 ? 23.873 -7.061 2.947 1.00 65.44 182 GLN A N 1
ATOM 1319 C CA . GLN A 1 182 ? 23.129 -7.504 4.128 1.00 65.44 182 GLN A CA 1
ATOM 1320 C C . GLN A 1 182 ? 22.677 -8.976 4.035 1.00 65.44 182 GLN A C 1
ATOM 1322 O O . GLN A 1 182 ? 22.590 -9.669 5.049 1.00 65.44 182 GLN A O 1
ATOM 1327 N N . GLY A 1 183 ? 22.411 -9.475 2.822 1.00 63.00 183 GLY A N 1
ATOM 1328 C CA . GLY A 1 183 ? 22.147 -10.895 2.579 1.00 63.00 183 GLY A CA 1
ATOM 1329 C C . GLY A 1 183 ? 23.381 -11.782 2.777 1.00 63.00 183 GLY A C 1
ATOM 1330 O O . GLY A 1 183 ? 23.260 -12.868 3.343 1.00 63.00 183 GLY A O 1
ATOM 1331 N N . ALA A 1 184 ? 24.560 -11.317 2.354 1.00 66.50 184 ALA A N 1
ATOM 1332 C CA . ALA A 1 184 ? 25.820 -12.031 2.549 1.00 66.50 184 ALA A CA 1
ATOM 1333 C C . ALA A 1 184 ? 26.186 -12.139 4.039 1.00 66.50 184 ALA A C 1
ATOM 1335 O O . ALA A 1 184 ? 26.478 -13.236 4.512 1.00 66.50 184 ALA A O 1
ATOM 1336 N N . ASP A 1 185 ? 26.066 -11.044 4.792 1.00 69.69 185 ASP A N 1
ATOM 1337 C CA . ASP A 1 185 ? 26.365 -11.019 6.230 1.00 69.69 185 ASP A CA 1
ATOM 1338 C C . ASP A 1 185 ? 25.452 -11.973 7.024 1.00 69.69 185 ASP A C 1
ATOM 1340 O O . ASP A 1 185 ? 25.905 -12.697 7.912 1.00 69.69 185 ASP A O 1
ATOM 1344 N N . HIS A 1 186 ? 24.164 -12.047 6.662 1.00 68.56 186 HIS A N 1
ATOM 1345 C CA . HIS A 1 186 ? 23.213 -12.961 7.301 1.00 68.56 186 HIS A CA 1
ATOM 1346 C C . HIS A 1 186 ? 23.497 -14.440 6.979 1.00 68.56 186 HIS A C 1
ATOM 1348 O O . HIS A 1 186 ? 23.231 -15.311 7.808 1.00 68.56 186 HIS A O 1
ATOM 1354 N N . LEU A 1 187 ? 24.012 -14.757 5.785 1.00 69.06 187 LEU A N 1
ATOM 1355 C CA . LEU A 1 187 ? 24.390 -16.129 5.425 1.00 69.06 187 LEU A CA 1
ATOM 1356 C C . LEU A 1 187 ? 25.653 -16.588 6.160 1.00 69.06 187 LEU A C 1
ATOM 1358 O O . LEU A 1 187 ? 25.705 -17.737 6.590 1.00 69.06 187 LEU A O 1
ATOM 1362 N N . VAL A 1 188 ? 26.627 -15.694 6.349 1.00 73.50 188 VAL A N 1
ATOM 1363 C CA . VAL A 1 188 ? 27.846 -15.979 7.124 1.00 73.50 188 VAL A CA 1
ATOM 1364 C C . VAL A 1 188 ? 27.496 -16.264 8.590 1.00 73.50 188 VAL A C 1
ATOM 1366 O O . VAL A 1 188 ? 27.869 -17.310 9.112 1.00 73.50 188 VAL A O 1
ATOM 1369 N N . SER A 1 189 ? 26.649 -15.442 9.226 1.00 70.19 189 SER A N 1
ATOM 1370 C CA . SER A 1 189 ? 26.204 -15.693 10.610 1.00 70.19 189 SER A CA 1
ATOM 1371 C C . SER A 1 189 ? 25.419 -16.996 10.824 1.00 70.19 189 SER A C 1
ATOM 1373 O O . SER A 1 189 ? 25.365 -17.473 11.952 1.00 70.19 189 SER A O 1
ATOM 1375 N N . LEU A 1 190 ? 24.798 -17.574 9.789 1.00 72.06 190 LEU A N 1
ATOM 1376 C CA . LEU A 1 190 ? 24.118 -18.874 9.890 1.00 72.06 190 LEU A CA 1
ATOM 1377 C C . LEU A 1 190 ? 25.068 -20.070 9.732 1.00 72.06 190 LEU A C 1
ATOM 1379 O O . LEU A 1 190 ? 24.671 -21.186 10.053 1.00 72.06 190 LEU A O 1
ATOM 1383 N N . HIS A 1 191 ? 26.271 -19.863 9.191 1.00 71.25 191 HIS A N 1
ATOM 1384 C CA . HIS A 1 191 ? 27.264 -20.922 8.989 1.00 71.25 191 HIS A CA 1
ATOM 1385 C C . HIS A 1 191 ? 28.254 -21.035 10.159 1.00 71.25 191 HIS A C 1
ATOM 1387 O O . HIS A 1 191 ? 28.839 -22.096 10.360 1.00 71.25 191 HIS A O 1
ATOM 1393 N N . ASP A 1 192 ? 28.410 -19.957 10.931 1.00 71.38 192 ASP A N 1
ATOM 1394 C CA . ASP A 1 192 ? 29.346 -19.855 12.057 1.00 71.38 192 ASP A CA 1
ATOM 1395 C C . ASP A 1 192 ? 28.727 -20.217 13.431 1.00 71.38 192 ASP A C 1
ATOM 1397 O O . ASP A 1 192 ? 29.369 -20.011 14.465 1.00 71.38 192 ASP A O 1
ATOM 1401 N N . GLY A 1 193 ? 27.490 -20.734 13.471 1.00 54.06 193 GLY A N 1
ATOM 1402 C CA . GLY A 1 193 ? 26.774 -21.143 14.694 1.00 54.06 193 GLY A CA 1
ATOM 1403 C C . GLY A 1 193 ? 26.250 -22.569 14.627 1.00 54.06 193 GLY A C 1
ATOM 1404 O O . GLY A 1 193 ? 26.299 -23.248 15.678 1.00 54.06 193 GLY A O 1
#

Secondary structure (DSSP, 8-state):
---HHHHHHHHHHHHHHHHHHHHHHHHHHHTTPPPTT--STT-HHHHHHHSGGGEETTEEHHHHHHHHHHHHHHHHT--SHHHHHHHHHHHHHHHHHHHHHHHIIIIII----HHHHHHHHHHHHHHHHHHHHTTTSPPPS-HHHHHHHHHHHHHHHHHHHHHSPPPPHHHHHHHHHHHHHHHHHHHHHHH--

Mean predicted aligned error: 7.44 Å

Foldseek 3Di:
DDALVVLLVLLLVLLVVLLVLLVLVQLCLLQVHADPPRPDDVALQVLLCLDLLCDFPLHGVSVVCNVLSVLLSVLLVDDDLVSLLSNLLSLLQLLLVLVVSVCCSVPPSVGDNPSSPSSSVSNNSSSVSSCVSCVPPDDRPCVVSSCVRNVVVSVVRVCRSVVPDRNDVVSSVVSSVVSVVVVVVVVVVVVVD